Protein AF-A0A3D1ZW07-F1 (afdb_monomer)

Foldseek 3Di:
DDDPDDDDADADVHGDDQFFQDQDPPGAGATQLFDSPDDPPQQGQQLQAAQVSHHPDDPRGHDPWDKDQQEWDDDVQKIKTKIATQPQLVVLCVVCVVVVHHSVVVLVVVCVVVVPPDDHDPPAARIFMKMARNRHNYIGTLGGQATVVNPHPWRFRIFNYWDDDPQWIWTFTPTPPKIFIKIARPVVSDIDTPGIPDPDD

Nearest PDB structures (foldseek):
  4a0p-assembly1_A  TM=6.382E-01  e=4.029E-02  Homo sapiens
  6byx-assembly1_A  TM=5.053E-01  e=3.805E-02  Alteromonas sp. LOR
  8dvn-assembly1_A  TM=5.743E-01  e=1.195E-01  Homo sapiens
  8dvl-assembly1_A  TM=5.706E-01  e=1.591E-01  Homo sapiens
  3s8z-assembly1_A  TM=2.563E-01  e=1.591E-01  Homo sapiens

Secondary structure (DSSP, 8-state):
--PPP--PPP-SSSS--SS-EEEETTTEEEEP-S-TTSPTTS---TT-B-TTS-B---TT------EEEEEEEEETTEEEEEEEE-HHHHHHHHHHHHTT--HHHHHHHHHHHTTT-S----SS----EEEEETTT--EEEEE----GGGT-S--EEEEEEEEEETTEEEEEEEESSS-EEEEE-TTT--EEEEEE-----

Structure (mmCIF, N/CA/C/O backbone):
data_AF-A0A3D1ZW07-F1
#
_entry.id   AF-A0A3D1ZW07-F1
#
loop_
_atom_site.group_PDB
_atom_site.id
_atom_site.type_symbol
_atom_site.label_atom_id
_atom_site.label_alt_id
_atom_site.label_comp_id
_atom_site.label_asym_id
_atom_site.label_entity_id
_atom_site.label_seq_id
_atom_site.pdbx_PDB_ins_code
_atom_site.Cartn_x
_atom_site.Cartn_y
_atom_site.Cartn_z
_atom_site.occupancy
_atom_site.B_iso_or_equiv
_atom_site.auth_seq_id
_atom_site.auth_comp_id
_atom_site.auth_asym_id
_atom_site.auth_atom_id
_atom_site.pdbx_PDB_model_num
ATOM 1 N N . MET A 1 1 ? -34.936 14.157 34.964 1.00 41.12 1 MET A N 1
ATOM 2 C CA . MET A 1 1 ? -33.874 15.169 35.132 1.00 41.12 1 MET A CA 1
ATOM 3 C C . MET A 1 1 ? -32.546 14.439 35.242 1.00 41.12 1 MET A C 1
ATOM 5 O O . MET A 1 1 ? -32.296 13.835 36.269 1.00 41.12 1 MET A O 1
ATOM 9 N N . LEU A 1 2 ? -31.757 14.432 34.169 1.00 28.83 2 LEU A N 1
ATOM 10 C CA . LEU A 1 2 ? -30.318 14.156 34.174 1.00 28.83 2 LEU A CA 1
ATOM 11 C C . LEU A 1 2 ? -29.767 14.867 32.933 1.00 28.83 2 LEU A C 1
ATOM 13 O O . LEU A 1 2 ? -30.105 14.515 31.807 1.00 28.83 2 LEU A O 1
ATOM 17 N N . VAL A 1 3 ? -29.034 15.950 33.161 1.00 33.78 3 VAL A N 1
ATOM 18 C CA . VAL A 1 3 ? -28.355 16.736 32.126 1.00 33.78 3 VAL A CA 1
ATOM 19 C C . VAL A 1 3 ? -26.983 16.091 31.918 1.00 33.78 3 VAL A C 1
ATOM 21 O O . VAL A 1 3 ? -26.302 15.875 32.923 1.00 33.78 3 VAL A O 1
ATOM 24 N N . PRO A 1 4 ? -26.531 15.774 30.692 1.00 34.78 4 PRO A N 1
ATOM 25 C CA . PRO A 1 4 ? -25.145 15.379 30.499 1.00 34.78 4 PRO A CA 1
ATOM 26 C C . PRO A 1 4 ? -24.252 16.611 30.650 1.00 34.78 4 PRO A C 1
ATOM 28 O O . PRO A 1 4 ? -24.460 17.634 29.998 1.00 34.78 4 PRO A O 1
ATOM 31 N N . ALA A 1 5 ? -23.282 16.497 31.552 1.00 32.78 5 ALA A N 1
ATOM 32 C CA . ALA A 1 5 ? -22.270 17.501 31.820 1.00 32.78 5 ALA A CA 1
ATOM 33 C C . ALA A 1 5 ? -21.454 17.809 30.555 1.00 32.78 5 ALA A C 1
ATOM 35 O O . ALA A 1 5 ? -20.918 16.911 29.908 1.00 32.78 5 ALA A O 1
ATOM 36 N N . SER A 1 6 ? -21.337 19.093 30.225 1.00 34.69 6 SER A N 1
ATOM 37 C CA . SER A 1 6 ? -20.392 19.588 29.231 1.00 34.69 6 SER A CA 1
ATOM 38 C C . SER A 1 6 ? -18.964 19.408 29.752 1.00 34.69 6 SER A C 1
ATOM 40 O O . SER A 1 6 ? -18.570 20.069 30.714 1.00 34.69 6 SER A O 1
ATOM 42 N N . VAL A 1 7 ? -18.182 18.542 29.113 1.00 31.55 7 VAL A N 1
ATOM 43 C CA . VAL A 1 7 ? -16.720 18.516 29.253 1.00 31.55 7 VAL A CA 1
ATOM 44 C C . VAL A 1 7 ? -16.123 19.431 28.189 1.00 31.55 7 VAL A C 1
ATOM 46 O O . VAL A 1 7 ? -16.297 19.208 26.994 1.00 31.55 7 VAL A O 1
ATOM 49 N N . ALA A 1 8 ? -15.468 20.504 28.632 1.00 31.33 8 ALA A N 1
ATOM 50 C CA . ALA A 1 8 ? -14.771 21.442 27.760 1.00 31.33 8 ALA A CA 1
ATOM 51 C C . ALA A 1 8 ? -13.534 20.775 27.126 1.00 31.33 8 ALA A C 1
ATOM 53 O O . ALA A 1 8 ? -12.761 20.114 27.820 1.00 31.33 8 ALA A O 1
ATOM 54 N N . SER A 1 9 ? -13.344 20.953 25.815 1.00 38.38 9 SER A N 1
ATOM 55 C CA . SER A 1 9 ? -12.181 20.455 25.071 1.00 38.38 9 SER A CA 1
ATOM 56 C C . SER A 1 9 ? -10.929 21.280 25.381 1.00 38.38 9 SER A C 1
ATOM 58 O O . SER A 1 9 ? -10.959 22.505 25.251 1.00 38.38 9 SER A O 1
ATOM 60 N N . ALA A 1 10 ? -9.822 20.621 25.740 1.00 31.73 10 ALA A N 1
ATOM 61 C CA .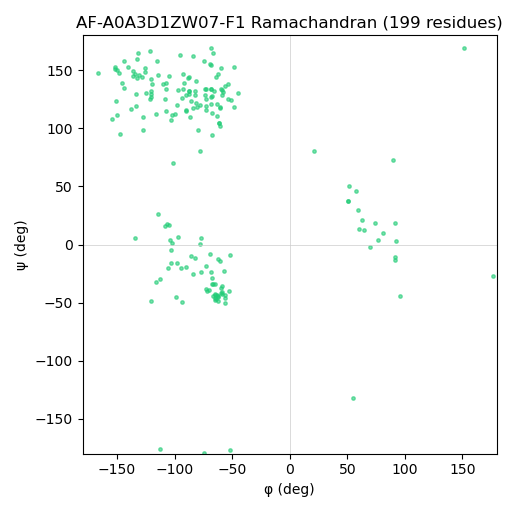 ALA A 1 10 ? -8.519 21.269 25.849 1.00 31.73 10 ALA A CA 1
ATOM 62 C C . ALA A 1 10 ? -7.862 21.382 24.474 1.00 31.73 10 ALA A C 1
ATOM 64 O O . ALA A 1 10 ? -7.798 20.429 23.694 1.00 31.73 10 ALA A O 1
ATOM 65 N N . ALA A 1 11 ? -7.381 22.584 24.227 1.00 34.97 11 ALA A N 1
ATOM 66 C CA . ALA A 1 11 ? -6.975 23.086 22.948 1.00 34.97 11 ALA A CA 1
ATOM 67 C C . ALA A 1 11 ? -5.442 23.255 22.853 1.00 34.97 11 ALA A C 1
ATOM 69 O O . ALA A 1 11 ? -4.857 23.731 23.819 1.00 34.97 11 ALA A O 1
ATOM 70 N N . ASP A 1 12 ? -4.770 22.897 21.737 1.00 38.09 12 ASP A N 1
ATOM 71 C CA . ASP A 1 12 ? -3.459 23.451 21.323 1.00 38.09 12 ASP A CA 1
ATOM 72 C C . ASP A 1 12 ? -3.527 24.979 21.321 1.00 38.09 12 ASP A C 1
ATOM 74 O O . ASP A 1 12 ? -4.542 25.580 21.663 1.00 38.09 12 ASP A O 1
ATOM 78 N N . SER A 1 13 ? -2.448 25.642 20.915 1.00 38.62 13 SER A N 1
ATOM 79 C CA . SER A 1 13 ? -2.388 27.100 20.850 1.00 38.62 13 SER A CA 1
ATOM 80 C C . SER A 1 13 ? -3.551 27.757 20.072 1.00 38.62 13 SER A C 1
ATOM 82 O O . SER A 1 13 ? -3.680 28.973 20.168 1.00 38.62 13 SER A O 1
ATOM 84 N N . ASN A 1 14 ? -4.406 26.979 19.376 1.00 45.81 14 ASN A N 1
ATOM 85 C CA . ASN A 1 14 ? -5.788 27.315 19.003 1.00 45.81 14 ASN A CA 1
ATOM 86 C C . ASN A 1 14 ? -6.905 26.431 19.605 1.00 45.81 14 ASN A C 1
ATOM 88 O O . ASN A 1 14 ? -8.048 26.876 19.675 1.00 45.81 14 ASN A O 1
ATOM 92 N N . GLY A 1 15 ? -6.689 25.141 19.853 1.00 37.16 15 GLY A N 1
ATOM 93 C CA . GLY A 1 15 ? -7.823 24.217 19.779 1.00 37.16 15 GLY A CA 1
ATOM 94 C C . GLY A 1 15 ? -7.606 22.723 19.977 1.00 37.16 15 GLY A C 1
ATOM 95 O O . GLY A 1 15 ? -8.550 22.053 20.387 1.00 37.16 15 GLY A O 1
ATOM 96 N N . LYS A 1 16 ? -6.428 22.154 19.697 1.00 36.91 16 LYS A N 1
ATOM 97 C CA . LYS A 1 16 ? -6.247 20.686 19.593 1.00 36.91 16 LYS A CA 1
ATOM 98 C C . LYS A 1 16 ? -5.241 19.976 20.526 1.00 36.91 16 LYS A C 1
ATOM 100 O O . LYS A 1 16 ? -4.081 20.330 20.614 1.00 36.91 16 LYS A O 1
ATOM 105 N N . ALA A 1 17 ? -5.650 18.877 21.156 1.00 33.78 17 ALA A N 1
ATOM 106 C CA . ALA A 1 17 ? -4.727 17.904 21.753 1.00 33.78 17 ALA A CA 1
ATOM 107 C C . ALA A 1 17 ? -3.918 17.138 20.670 1.00 33.78 17 ALA A C 1
ATOM 109 O O . ALA A 1 17 ? -4.397 17.000 19.540 1.00 33.78 17 ALA A O 1
ATOM 110 N N . PRO A 1 18 ? -2.713 16.615 20.987 1.00 35.91 18 PRO A N 1
ATOM 111 C CA . PRO A 1 18 ? -1.932 15.798 20.061 1.00 35.91 18 PRO A CA 1
ATOM 112 C C . PRO A 1 18 ? -2.623 14.449 19.828 1.00 35.91 18 PRO A C 1
ATOM 114 O O . PRO A 1 18 ? -3.051 13.793 20.774 1.00 35.91 18 PRO A O 1
ATOM 117 N N . GLY A 1 19 ? -2.717 14.038 18.563 1.00 43.06 19 GLY A N 1
ATOM 118 C CA . GLY A 1 19 ? -3.534 12.895 18.153 1.00 43.06 19 GLY A CA 1
ATOM 119 C C . GLY A 1 19 ? -4.943 13.359 17.805 1.00 43.06 19 GLY A C 1
ATOM 120 O O . GLY A 1 19 ? -5.886 13.158 18.566 1.00 43.06 19 GLY A O 1
ATOM 121 N N . ILE A 1 20 ? -5.079 14.036 16.660 1.00 47.00 20 ILE A N 1
ATOM 122 C CA . ILE A 1 20 ? -6.366 14.554 16.197 1.00 47.00 20 ILE A CA 1
ATOM 123 C C . ILE A 1 20 ? -7.304 13.368 15.988 1.00 47.00 20 ILE A C 1
ATOM 125 O O . ILE A 1 20 ? -7.179 12.643 15.009 1.00 47.00 20 ILE A O 1
ATOM 129 N N . THR A 1 21 ? -8.233 13.213 16.924 1.00 44.09 21 THR A N 1
ATOM 130 C CA . THR A 1 21 ? -9.585 12.732 16.683 1.00 44.09 21 THR A CA 1
ATOM 131 C C . THR A 1 21 ? -10.250 13.718 15.721 1.00 44.09 21 THR A C 1
ATOM 133 O O . THR A 1 21 ? -10.628 14.823 16.115 1.00 44.09 21 THR A O 1
ATOM 136 N N . VAL A 1 22 ? -10.349 13.371 14.439 1.00 47.75 22 VAL A N 1
ATOM 137 C CA . VAL A 1 22 ? -11.137 14.156 13.478 1.00 47.75 22 VAL A CA 1
ATOM 138 C C . VAL A 1 22 ? -12.592 13.758 13.671 1.00 47.75 22 VAL A C 1
ATOM 140 O O . VAL A 1 22 ? -12.924 12.590 13.475 1.00 47.75 22 VAL A O 1
ATOM 143 N N . GLN A 1 23 ? -13.444 14.713 14.050 1.00 49.75 23 GLN A N 1
ATOM 144 C CA . GLN A 1 23 ? -14.892 14.515 14.070 1.00 49.75 23 GLN A CA 1
ATOM 145 C C . GLN A 1 23 ? -15.383 14.364 12.628 1.00 49.75 23 GLN A C 1
ATOM 147 O O . GLN A 1 23 ? -15.613 15.347 11.922 1.00 49.75 23 GLN A O 1
ATOM 152 N N . GLN A 1 24 ? -15.493 13.123 12.174 1.00 49.81 24 GLN A N 1
ATOM 153 C CA . GLN A 1 24 ? -16.238 12.782 10.973 1.00 49.81 24 GLN A CA 1
ATOM 154 C C . GLN A 1 24 ? -17.721 12.939 11.357 1.00 49.81 24 GLN A C 1
ATOM 156 O O . GLN A 1 24 ? -18.126 12.548 12.455 1.00 49.81 24 GLN A O 1
ATOM 161 N N . GLY A 1 25 ? -18.533 13.588 10.516 1.00 49.28 25 GLY A N 1
ATOM 162 C CA . GLY A 1 25 ? -19.949 13.838 10.825 1.00 49.28 25 GLY A CA 1
ATOM 163 C C . GLY A 1 25 ? -20.680 12.580 11.328 1.00 49.28 25 GLY A C 1
ATOM 164 O O . GLY A 1 25 ? -20.298 11.469 10.981 1.00 49.28 25 GLY A O 1
ATOM 165 N N . ALA A 1 26 ? -21.727 12.757 12.143 1.00 55.50 26 ALA A N 1
ATOM 166 C CA . ALA A 1 26 ? -22.438 11.689 12.871 1.00 55.50 26 ALA A CA 1
ATOM 167 C C . ALA A 1 26 ? -21.705 11.073 14.091 1.00 55.50 26 ALA A C 1
ATOM 169 O O . ALA A 1 26 ? -22.126 10.034 14.588 1.00 55.50 26 ALA A O 1
ATOM 170 N N . GLY A 1 27 ? -20.692 11.756 14.644 1.00 56.97 27 GLY A N 1
ATOM 171 C CA . GLY A 1 27 ? -20.110 11.431 15.959 1.00 56.97 27 GLY A CA 1
ATOM 172 C C . GLY A 1 27 ? -18.924 10.462 15.929 1.00 56.97 27 GLY A C 1
ATOM 173 O O . GLY A 1 27 ? -18.596 9.873 16.956 1.00 56.97 27 GLY A O 1
ATOM 174 N N . TYR A 1 28 ? -18.288 10.295 14.770 1.00 48.84 28 TYR A N 1
ATOM 175 C CA . TYR A 1 28 ? -17.138 9.412 14.580 1.00 48.84 28 TYR A CA 1
ATOM 176 C C . TYR A 1 28 ? -15.814 10.159 14.773 1.00 48.84 28 TYR A C 1
ATOM 178 O O . TYR A 1 28 ? -15.688 11.324 14.403 1.00 48.84 28 TYR A O 1
ATOM 186 N N . THR A 1 29 ? -14.795 9.476 15.297 1.00 52.59 29 THR A N 1
ATOM 187 C CA . THR A 1 29 ? -13.519 10.079 15.709 1.00 52.59 29 THR A CA 1
ATOM 188 C C . THR A 1 29 ? -12.319 9.369 15.082 1.00 52.59 29 THR A C 1
ATOM 190 O O . THR A 1 29 ? -11.882 8.355 15.596 1.00 52.59 29 THR A O 1
ATOM 193 N N . ALA A 1 30 ? -11.730 9.867 13.994 1.00 54.06 30 ALA A N 1
ATOM 194 C CA . ALA A 1 30 ? -10.568 9.187 13.397 1.00 54.06 30 ALA A CA 1
ATOM 195 C C . ALA A 1 30 ? -9.247 9.639 14.030 1.00 54.06 30 ALA A C 1
ATOM 197 O O . ALA A 1 30 ? -9.029 10.844 14.106 1.00 54.06 30 ALA A O 1
ATOM 198 N N . THR A 1 31 ? -8.361 8.714 14.420 1.00 56.84 31 THR A N 1
ATOM 199 C CA . THR A 1 31 ? -7.004 9.057 14.891 1.00 56.84 31 THR A CA 1
ATOM 200 C C . THR A 1 31 ? -6.058 9.185 13.711 1.00 56.84 31 THR A C 1
ATOM 202 O O . THR A 1 31 ? -5.870 8.253 12.928 1.00 56.84 31 THR A O 1
ATOM 205 N N . LYS A 1 32 ? -5.419 10.345 13.609 1.00 61.84 32 LYS A N 1
ATOM 206 C CA . LYS A 1 32 ? -4.391 10.594 12.607 1.00 61.84 32 LYS A CA 1
ATOM 207 C C . LYS A 1 32 ? -3.125 9.763 12.884 1.00 61.84 32 LYS A C 1
ATOM 209 O O . LYS A 1 32 ? -2.531 9.914 13.948 1.00 61.84 32 LYS A O 1
ATOM 214 N N . ILE A 1 33 ? -2.711 8.908 11.940 1.00 63.53 33 ILE A N 1
ATOM 215 C CA . ILE A 1 33 ? -1.478 8.095 12.066 1.00 63.53 33 ILE A CA 1
ATOM 216 C C . ILE A 1 33 ? -0.224 8.952 11.926 1.00 63.53 33 ILE A C 1
ATOM 218 O O . ILE A 1 33 ? 0.761 8.735 12.625 1.00 63.53 33 ILE A O 1
ATOM 222 N N . SER A 1 34 ? -0.242 9.905 11.003 1.00 61.91 34 SER A N 1
ATOM 223 C CA . SER A 1 34 ? 0.937 10.662 10.605 1.00 61.91 34 SER A CA 1
ATOM 224 C C . SER A 1 34 ? 0.810 12.137 10.967 1.00 61.91 34 SER A C 1
ATOM 226 O O . SER A 1 34 ? -0.291 12.623 11.225 1.00 61.91 34 SER A O 1
ATOM 228 N N . HIS A 1 35 ? 1.959 12.814 11.080 1.00 63.06 35 HIS A N 1
ATOM 229 C CA . HIS A 1 35 ? 2.131 14.208 11.512 1.00 63.06 35 HIS A CA 1
ATOM 230 C C . HIS A 1 35 ? 0.953 14.759 12.326 1.00 63.06 35 HIS A C 1
ATOM 232 O O . HIS A 1 35 ? 0.109 15.482 11.782 1.00 63.06 35 HIS A O 1
ATOM 238 N N . PRO A 1 36 ? 0.867 14.449 13.631 1.00 56.28 36 PRO A N 1
ATOM 239 C CA . PRO A 1 36 ? -0.309 14.756 14.447 1.00 56.28 36 PRO A CA 1
ATOM 240 C C . PRO A 1 36 ? -0.629 16.256 14.531 1.00 56.28 36 PRO A C 1
ATOM 242 O O . PRO A 1 36 ? -1.725 16.616 14.951 1.00 56.28 36 PRO A O 1
ATOM 245 N N . LYS A 1 37 ? 0.316 17.115 14.130 1.00 62.41 37 LYS A N 1
ATOM 246 C CA . LYS A 1 37 ? 0.189 18.573 14.081 1.00 62.41 37 LYS A CA 1
ATOM 247 C C . LYS A 1 37 ? -0.159 19.131 12.698 1.00 62.41 37 LYS A C 1
ATOM 249 O O . LYS A 1 37 ? -0.547 20.289 12.609 1.00 62.41 37 LYS A O 1
ATOM 254 N N . ASN A 1 38 ? -0.006 18.352 11.624 1.00 64.94 38 ASN A N 1
ATOM 255 C CA . ASN A 1 38 ? -0.335 18.831 10.281 1.00 64.94 38 ASN A CA 1
ATOM 256 C C . ASN A 1 38 ? -1.859 18.893 10.131 1.00 64.94 38 ASN A C 1
ATOM 258 O O . ASN A 1 38 ? -2.564 17.940 10.477 1.00 64.94 38 ASN A O 1
ATOM 262 N N . ASP A 1 39 ? -2.365 19.992 9.582 1.00 60.91 39 ASP A N 1
ATOM 263 C CA . ASP A 1 39 ? -3.794 20.153 9.330 1.00 60.91 39 ASP A CA 1
ATOM 264 C C . ASP A 1 39 ? -4.315 19.186 8.256 1.00 60.91 39 ASP A C 1
ATOM 266 O O . ASP A 1 39 ? -3.571 18.587 7.475 1.00 60.91 39 ASP A O 1
ATOM 270 N N . THR A 1 40 ? -5.639 19.043 8.199 1.00 56.38 40 THR A N 1
ATOM 271 C CA . THR A 1 40 ? -6.316 18.372 7.084 1.00 56.38 40 THR A CA 1
ATOM 272 C C . THR A 1 40 ? -5.893 19.005 5.756 1.00 56.38 40 THR A C 1
ATOM 274 O O . THR A 1 40 ? -5.819 20.229 5.666 1.00 56.38 40 THR A O 1
ATOM 277 N N . TYR A 1 41 ? -5.651 18.186 4.728 1.00 55.94 41 TYR A N 1
ATOM 278 C CA . TYR A 1 41 ? -5.168 18.595 3.394 1.00 55.94 41 TYR A CA 1
ATOM 279 C C . TYR A 1 41 ? -3.714 19.095 3.320 1.00 55.94 41 TYR A C 1
ATOM 281 O O . TYR A 1 41 ? -3.228 19.371 2.219 1.00 55.94 41 TYR A O 1
ATOM 289 N N . ALA A 1 42 ? -2.996 19.173 4.443 1.00 65.06 42 ALA A N 1
ATOM 290 C CA . ALA A 1 42 ? -1.548 19.337 4.425 1.00 65.06 42 ALA A CA 1
ATOM 291 C C . ALA A 1 42 ? -0.871 18.016 4.039 1.00 65.06 42 ALA A C 1
ATOM 293 O O . ALA A 1 42 ? -1.449 16.936 4.186 1.00 65.06 42 ALA A O 1
ATOM 294 N N . THR A 1 43 ? 0.364 18.096 3.540 1.00 65.50 43 THR A N 1
ATOM 295 C CA . THR A 1 43 ? 1.139 16.887 3.272 1.00 65.50 43 THR A CA 1
ATOM 296 C C . THR A 1 43 ? 1.324 16.124 4.578 1.00 65.50 43 THR A C 1
ATOM 298 O O . THR A 1 43 ? 1.887 16.649 5.535 1.00 65.50 43 THR A O 1
ATOM 301 N N . ASP A 1 44 ? 0.780 14.915 4.635 1.00 67.00 44 ASP A N 1
ATOM 302 C CA . ASP A 1 44 ? 0.617 14.202 5.895 1.00 67.00 44 ASP A CA 1
ATOM 303 C C . ASP A 1 44 ? 1.656 13.099 6.093 1.00 67.00 44 ASP A C 1
ATOM 305 O O . ASP A 1 44 ? 1.849 12.638 7.202 1.00 67.00 44 ASP A O 1
ATOM 309 N N . GLY A 1 45 ? 2.366 12.668 5.052 1.00 73.81 45 GLY A N 1
ATOM 310 C CA . GLY A 1 45 ? 3.488 11.733 5.201 1.00 73.81 45 GLY A CA 1
ATOM 311 C C . GLY A 1 45 ? 3.106 10.404 5.845 1.00 73.81 45 GLY A C 1
ATOM 312 O O . GLY A 1 45 ? 3.923 9.766 6.496 1.00 73.81 45 GLY A O 1
ATOM 313 N N . ILE A 1 46 ? 1.859 9.961 5.655 1.00 75.56 46 ILE A N 1
ATOM 314 C CA . ILE A 1 46 ? 1.406 8.624 6.067 1.00 75.56 46 ILE A CA 1
ATOM 315 C C . ILE A 1 46 ? 2.256 7.512 5.437 1.00 75.56 46 ILE A C 1
ATOM 317 O O . ILE A 1 46 ? 2.342 6.407 5.958 1.00 75.56 46 ILE A O 1
ATOM 321 N N . THR A 1 47 ? 2.904 7.822 4.319 1.00 75.50 47 THR A N 1
ATOM 322 C CA . THR A 1 47 ? 3.832 6.971 3.576 1.00 75.50 47 THR A CA 1
ATOM 323 C C . THR A 1 47 ? 5.269 7.024 4.083 1.00 75.50 47 THR A C 1
ATOM 325 O O . THR A 1 47 ? 6.099 6.235 3.639 1.00 75.50 47 THR A O 1
ATOM 328 N N . ASP A 1 48 ? 5.583 7.950 4.981 1.00 77.88 48 ASP A N 1
ATOM 329 C CA . ASP A 1 48 ? 6.931 8.204 5.473 1.00 77.88 48 ASP A CA 1
ATOM 330 C C . ASP A 1 48 ? 7.115 7.566 6.834 1.00 77.88 48 ASP A C 1
ATOM 332 O O . ASP A 1 48 ? 7.182 8.233 7.868 1.00 77.88 48 ASP A O 1
ATOM 336 N N . VAL A 1 49 ? 7.148 6.241 6.813 1.00 75.69 49 VAL A N 1
ATOM 337 C CA . VAL A 1 49 ? 7.349 5.433 8.004 1.00 75.69 49 VAL A CA 1
ATOM 338 C C . VAL A 1 49 ? 8.516 4.474 7.815 1.00 75.69 49 VAL A C 1
ATOM 340 O O . VAL A 1 49 ? 8.794 4.027 6.700 1.00 75.69 49 VAL A O 1
ATOM 343 N N . ASP A 1 50 ? 9.208 4.166 8.908 1.00 74.19 50 ASP A N 1
ATOM 344 C CA . ASP A 1 50 ? 10.289 3.188 8.923 1.00 74.19 50 ASP A CA 1
ATOM 345 C C . ASP A 1 50 ? 9.736 1.752 8.840 1.00 74.19 50 ASP A C 1
ATOM 347 O O . ASP A 1 50 ? 8.526 1.509 8.790 1.00 74.19 50 ASP A O 1
ATOM 351 N N . ALA A 1 51 ? 10.634 0.766 8.857 1.00 66.56 51 ALA A N 1
ATOM 352 C CA . ALA A 1 51 ? 10.262 -0.649 8.851 1.00 66.56 51 ALA A CA 1
ATOM 353 C C . ALA A 1 51 ? 9.440 -1.087 10.084 1.00 66.56 51 ALA A C 1
ATOM 355 O O . ALA A 1 51 ? 8.874 -2.177 10.075 1.00 66.56 51 ALA A O 1
ATOM 356 N N . ASN A 1 52 ? 9.364 -0.256 11.126 1.00 70.31 52 ASN A N 1
ATOM 357 C CA . ASN A 1 52 ? 8.566 -0.483 12.329 1.00 70.31 52 ASN A CA 1
ATOM 358 C C . ASN A 1 52 ? 7.259 0.333 12.324 1.00 70.31 52 ASN A C 1
ATOM 360 O O . ASN A 1 52 ? 6.497 0.264 13.286 1.00 70.31 52 ASN A O 1
ATOM 364 N N . GLY A 1 53 ? 6.987 1.106 11.265 1.00 67.50 53 GLY A N 1
ATOM 365 C CA . GLY A 1 53 ? 5.803 1.956 11.158 1.00 67.50 53 GLY A CA 1
ATOM 366 C C . GLY A 1 53 ? 5.911 3.305 11.880 1.00 67.50 53 GLY A C 1
ATOM 367 O O . GLY A 1 53 ? 4.904 4.003 11.986 1.00 67.50 53 GLY A O 1
ATOM 368 N N . ASN A 1 54 ? 7.094 3.703 12.361 1.00 73.12 54 ASN A N 1
ATOM 369 C CA . ASN A 1 54 ? 7.299 5.013 12.986 1.00 73.12 54 ASN A CA 1
ATOM 370 C C . ASN A 1 54 ? 7.502 6.093 11.926 1.00 73.12 54 ASN A C 1
ATOM 372 O O . ASN A 1 54 ? 8.234 5.867 10.968 1.00 73.12 54 ASN A O 1
ATOM 376 N N . ALA A 1 55 ? 6.941 7.286 12.128 1.00 74.19 55 ALA A N 1
ATOM 377 C CA . ALA A 1 55 ? 7.143 8.416 11.221 1.00 74.19 55 ALA A CA 1
ATOM 378 C C . ALA A 1 55 ? 8.639 8.777 11.066 1.00 74.19 55 ALA A C 1
ATOM 380 O O . ALA A 1 55 ? 9.345 8.950 12.058 1.00 74.19 55 ALA A O 1
ATOM 381 N N . THR A 1 56 ? 9.114 8.929 9.826 1.00 74.06 56 THR A N 1
ATOM 382 C CA . THR A 1 56 ? 10.523 9.240 9.488 1.00 74.06 56 THR A CA 1
ATOM 383 C C . THR A 1 56 ? 10.759 10.693 9.082 1.00 74.06 56 THR A C 1
ATOM 385 O O . THR A 1 56 ? 11.853 11.055 8.659 1.00 74.06 56 THR A O 1
ATOM 388 N N . VAL A 1 57 ? 9.728 11.522 9.149 1.00 69.44 57 VAL A N 1
ATOM 389 C CA . VAL A 1 57 ? 9.679 12.871 8.573 1.00 69.44 57 VAL A CA 1
ATOM 390 C C . VAL A 1 57 ? 9.420 13.901 9.662 1.00 69.44 57 VAL A C 1
ATOM 392 O O . VAL A 1 57 ? 8.694 13.644 10.623 1.00 69.44 57 VAL A O 1
ATOM 395 N N . GLY A 1 58 ? 10.067 15.059 9.526 1.00 64.31 58 GLY A N 1
ATOM 396 C CA . GLY A 1 58 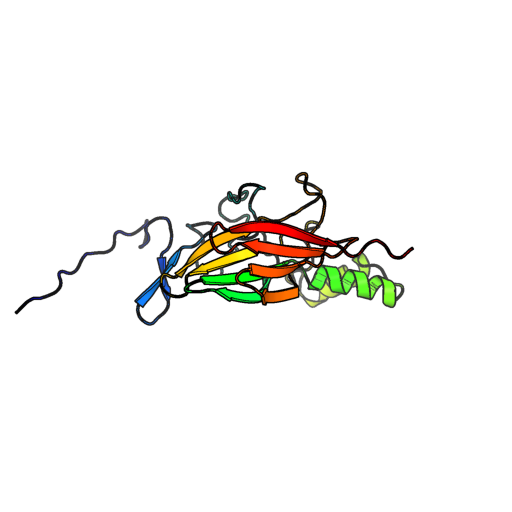? 9.850 16.215 10.392 1.00 64.31 58 GLY A CA 1
ATOM 397 C C . GLY A 1 58 ? 8.650 17.054 9.946 1.00 64.31 58 GLY A C 1
ATOM 398 O O . GLY A 1 58 ? 8.207 16.961 8.801 1.00 64.31 58 GLY A O 1
ATOM 399 N N . ASP A 1 59 ? 8.148 17.901 10.851 1.00 61.16 59 ASP A N 1
ATOM 400 C CA . ASP A 1 59 ? 7.022 18.813 10.601 1.00 61.16 59 ASP A CA 1
ATOM 401 C C . ASP A 1 59 ? 7.231 19.599 9.278 1.00 61.16 59 ASP A C 1
ATOM 403 O O . ASP A 1 59 ? 8.194 20.349 9.140 1.00 61.16 59 ASP A O 1
ATOM 407 N N . GLY A 1 60 ? 6.326 19.424 8.302 1.00 57.72 60 GLY A N 1
ATOM 408 C CA . GLY A 1 60 ? 6.321 20.157 7.021 1.00 57.72 60 GLY A CA 1
ATOM 409 C C . GLY A 1 60 ? 7.076 19.519 5.841 1.00 57.72 60 GLY A C 1
ATOM 410 O O .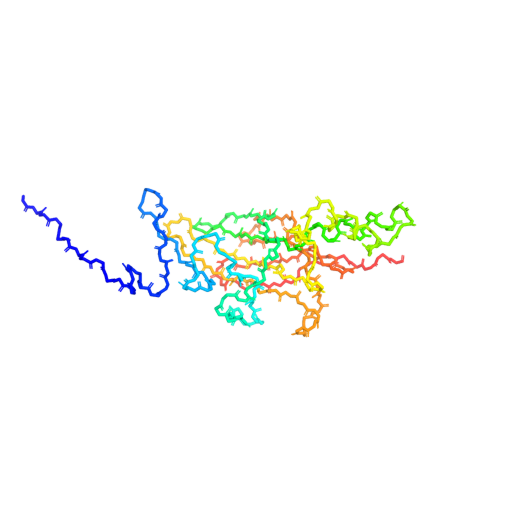 GLY A 1 60 ? 6.861 19.948 4.710 1.00 57.72 60 GLY A O 1
ATOM 411 N N . GLU A 1 61 ? 7.866 18.464 6.063 1.00 65.56 61 GLU A N 1
ATOM 412 C CA . GLU A 1 61 ? 8.742 17.836 5.045 1.00 65.56 61 GLU A CA 1
ATOM 413 C C . GLU A 1 61 ? 8.222 16.480 4.535 1.00 65.56 61 GLU A C 1
ATOM 415 O O . GLU A 1 61 ? 8.946 15.663 3.970 1.00 65.56 61 GLU A O 1
ATOM 420 N N . ALA A 1 62 ? 6.940 16.228 4.764 1.00 70.81 62 ALA A N 1
ATOM 421 C CA . ALA A 1 62 ? 6.263 15.008 4.371 1.00 70.81 62 ALA A CA 1
ATOM 422 C C . ALA A 1 62 ? 6.242 14.806 2.844 1.00 70.81 62 ALA A C 1
ATOM 424 O O . ALA A 1 62 ? 6.091 15.760 2.072 1.00 70.81 62 ALA A O 1
ATOM 425 N N . ASP A 1 63 ? 6.302 13.554 2.399 1.00 71.00 63 ASP A N 1
ATOM 426 C CA . ASP A 1 63 ? 6.199 13.176 0.996 1.00 71.00 63 ASP A CA 1
ATOM 427 C C . ASP A 1 63 ? 4.767 13.435 0.486 1.00 71.00 63 ASP A C 1
ATOM 429 O O . ASP A 1 63 ? 3.765 13.002 1.062 1.00 71.00 63 ASP A O 1
ATOM 433 N N . ARG A 1 64 ? 4.660 14.185 -0.620 1.00 63.00 64 ARG A N 1
ATOM 434 C CA . ARG A 1 64 ? 3.386 14.503 -1.304 1.00 63.00 64 ARG A CA 1
ATOM 435 C C . ARG A 1 64 ? 2.846 13.352 -2.139 1.00 63.00 64 ARG A C 1
ATOM 437 O O . ARG A 1 64 ? 1.914 13.549 -2.926 1.00 63.00 64 ARG A O 1
ATOM 444 N N . GLY A 1 65 ? 3.496 12.205 -2.067 1.00 67.38 65 GLY A N 1
ATOM 445 C CA . GLY A 1 65 ? 3.341 11.152 -3.026 1.00 67.38 65 GLY A CA 1
ATOM 446 C C . GLY A 1 65 ? 1.907 10.707 -3.097 1.00 67.38 65 GLY A C 1
ATOM 447 O O . GLY A 1 65 ? 1.215 10.540 -2.094 1.00 67.38 65 GLY A O 1
ATOM 448 N N . GLN A 1 66 ? 1.448 10.586 -4.337 1.00 61.22 66 GLN A N 1
ATOM 449 C CA . GLN A 1 66 ? 0.094 10.162 -4.613 1.00 61.22 66 GLN A CA 1
ATOM 450 C C . GLN A 1 66 ? -0.075 8.760 -4.052 1.00 61.22 66 GLN A C 1
ATOM 452 O O . GLN A 1 66 ? 0.446 7.808 -4.637 1.00 61.22 66 GLN A O 1
ATOM 457 N N . ASN A 1 67 ? -0.774 8.655 -2.926 1.00 67.50 67 ASN A N 1
ATOM 458 C CA . ASN A 1 67 ? -1.161 7.382 -2.369 1.00 67.50 67 ASN A CA 1
ATOM 459 C C . ASN A 1 67 ? -2.682 7.281 -2.381 1.00 67.50 67 ASN A C 1
ATOM 461 O O . ASN A 1 67 ? -3.374 8.026 -1.689 1.00 67.50 67 ASN A O 1
ATOM 465 N N . TYR A 1 68 ? -3.196 6.382 -3.214 1.00 72.06 68 TYR A N 1
ATOM 466 C CA . TYR A 1 68 ? -4.626 6.119 -3.328 1.00 72.06 68 TYR A CA 1
ATOM 467 C C . TYR A 1 68 ? -4.946 4.794 -2.644 1.00 72.06 68 TYR A C 1
ATOM 469 O O . TYR A 1 68 ? -4.160 3.845 -2.725 1.00 72.06 68 TYR A O 1
ATOM 477 N N . SER A 1 69 ? -6.122 4.699 -2.024 1.00 82.38 69 SER A N 1
ATOM 478 C CA . SER A 1 69 ? -6.714 3.394 -1.732 1.00 82.38 69 SER A CA 1
ATOM 479 C C . SER A 1 69 ? -6.925 2.670 -3.060 1.00 82.38 69 SER A C 1
ATOM 481 O O . SER A 1 69 ? -7.651 3.169 -3.921 1.00 82.38 69 SER A O 1
ATOM 483 N N . TRP A 1 70 ? -6.273 1.528 -3.245 1.00 88.56 70 TRP A N 1
ATOM 484 C CA . TRP A 1 70 ? -6.329 0.787 -4.507 1.00 88.56 70 TRP A CA 1
ATO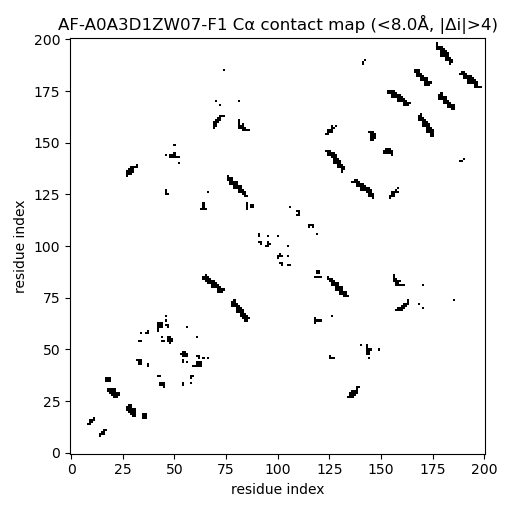M 485 C C . TRP A 1 70 ? -7.051 -0.547 -4.356 1.00 88.56 70 TRP A C 1
ATOM 487 O O . TRP A 1 70 ? -7.693 -1.027 -5.286 1.00 88.56 70 TRP A O 1
ATOM 497 N N . SER A 1 71 ? -6.985 -1.132 -3.167 1.00 94.12 71 SER A N 1
ATOM 498 C CA . SER A 1 71 ? -7.800 -2.277 -2.791 1.00 94.12 71 SER A CA 1
ATOM 499 C C . SER A 1 71 ? -8.268 -2.134 -1.356 1.00 94.12 71 SER A C 1
ATOM 501 O O . SER A 1 71 ? -7.610 -1.493 -0.535 1.00 94.12 71 SER A O 1
ATOM 503 N N . SER A 1 72 ? -9.410 -2.735 -1.050 1.00 95.38 72 SER A N 1
ATOM 504 C CA . SER A 1 72 ? -9.885 -2.828 0.318 1.00 95.38 72 SER A CA 1
ATOM 505 C C . SER A 1 72 ? -10.716 -4.079 0.536 1.00 95.38 72 SER A C 1
ATOM 507 O O . SER A 1 72 ? -11.379 -4.554 -0.385 1.00 95.38 72 SER A O 1
ATOM 509 N N . VAL A 1 73 ? -10.696 -4.593 1.759 1.00 97.38 73 VAL A N 1
ATOM 510 C CA . VAL A 1 73 ? -11.520 -5.725 2.188 1.00 97.38 73 VAL A CA 1
ATOM 511 C C . VAL A 1 73 ? -11.945 -5.516 3.639 1.00 97.38 73 VAL A C 1
ATOM 513 O O . VAL A 1 73 ? -11.144 -5.093 4.476 1.00 97.38 73 VAL A O 1
ATOM 516 N N . GLY A 1 74 ? -13.223 -5.760 3.921 1.00 96.31 74 GLY A N 1
ATOM 517 C CA . GLY A 1 74 ? -13.780 -5.668 5.268 1.00 96.31 74 GLY A CA 1
ATOM 518 C C . GLY A 1 74 ? -13.626 -6.981 6.029 1.00 96.31 74 GLY A C 1
ATOM 519 O O . GLY A 1 74 ? -13.763 -8.053 5.443 1.00 96.31 74 GLY A O 1
ATOM 520 N N . TYR A 1 75 ? -13.373 -6.894 7.332 1.00 96.38 75 TYR A N 1
ATOM 521 C CA . TYR A 1 75 ? -13.372 -8.028 8.250 1.00 96.38 75 TYR A CA 1
ATOM 522 C C . TYR A 1 75 ? -13.788 -7.571 9.653 1.00 96.38 75 TYR A C 1
ATOM 524 O O . TYR A 1 75 ? -13.062 -6.832 10.323 1.00 96.38 75 TYR A O 1
ATOM 532 N N . GLY A 1 76 ? -14.968 -8.007 10.104 1.00 94.25 76 GLY A N 1
ATOM 533 C CA . GLY A 1 76 ? -15.575 -7.502 11.339 1.00 94.25 76 GLY A CA 1
ATOM 534 C C . GLY A 1 76 ? -15.711 -5.977 11.307 1.00 94.25 76 GLY A C 1
ATOM 535 O O . GLY A 1 76 ? -16.136 -5.411 10.303 1.00 94.25 76 GLY A O 1
ATOM 536 N N . ASP A 1 77 ? -15.281 -5.314 12.381 1.00 92.38 77 ASP A N 1
ATOM 537 C CA . ASP A 1 77 ? -15.313 -3.850 12.487 1.00 92.38 77 ASP A CA 1
ATOM 538 C C . ASP A 1 77 ? -14.184 -3.155 11.708 1.00 92.38 77 ASP A C 1
ATOM 540 O O . ASP A 1 77 ? -14.095 -1.929 11.734 1.00 92.38 77 ASP A O 1
ATOM 544 N N . TRP A 1 78 ? -13.304 -3.888 11.020 1.00 94.12 78 TRP A N 1
ATOM 545 C CA . TRP A 1 78 ? -12.132 -3.332 10.343 1.00 94.12 78 TRP A CA 1
ATOM 546 C C . TRP A 1 78 ? -12.277 -3.329 8.821 1.00 94.12 78 TRP A C 1
ATOM 548 O O . TRP A 1 78 ? -12.707 -4.302 8.210 1.00 94.12 78 TRP A O 1
ATOM 558 N N . MET A 1 79 ? -11.836 -2.242 8.194 1.00 95.56 79 MET A N 1
ATOM 559 C CA . MET A 1 79 ? -11.596 -2.134 6.759 1.00 95.56 79 MET A CA 1
ATOM 560 C C . MET A 1 79 ? -10.091 -2.115 6.517 1.00 95.56 79 MET A C 1
ATOM 562 O O . MET A 1 79 ? -9.412 -1.169 6.914 1.00 95.56 79 MET A O 1
ATOM 566 N N . TYR A 1 80 ? -9.562 -3.133 5.851 1.00 95.81 80 TYR A N 1
ATOM 567 C CA . TYR A 1 80 ? -8.163 -3.179 5.442 1.00 95.81 80 TYR A CA 1
ATOM 568 C C . TYR A 1 80 ? -8.024 -2.496 4.086 1.00 95.81 80 TYR A C 1
ATOM 570 O O . TYR A 1 80 ? -8.797 -2.782 3.176 1.00 95.81 80 TYR A O 1
ATOM 578 N N . VAL A 1 81 ? -7.053 -1.596 3.943 1.00 94.00 81 VAL A N 1
ATOM 579 C CA . VAL A 1 81 ? -6.865 -0.750 2.760 1.00 94.00 81 VAL A CA 1
ATOM 580 C C . VAL A 1 81 ? -5.439 -0.881 2.252 1.00 94.00 81 VAL A C 1
ATOM 582 O O . VAL A 1 81 ? -4.476 -0.401 2.857 1.00 94.00 81 VAL A O 1
ATOM 585 N N . GLY A 1 82 ? -5.320 -1.530 1.103 1.00 93.25 82 GLY A N 1
ATOM 586 C CA . GLY A 1 82 ? -4.093 -1.630 0.346 1.00 93.25 82 GLY A CA 1
ATOM 587 C C . GLY A 1 82 ? -3.881 -0.369 -0.482 1.00 93.25 82 GLY A C 1
ATOM 588 O O . GLY A 1 82 ? -4.717 -0.001 -1.315 1.00 93.25 82 GLY A O 1
ATOM 589 N N . THR A 1 83 ? -2.760 0.304 -0.254 1.00 89.12 83 THR A N 1
ATOM 590 C CA . THR A 1 83 ? -2.458 1.568 -0.925 1.00 89.12 83 THR A CA 1
ATOM 591 C C . THR A 1 83 ? -1.595 1.354 -2.175 1.00 89.12 83 THR A C 1
ATOM 593 O O . THR A 1 83 ? -1.032 0.273 -2.379 1.00 89.12 83 THR A O 1
ATOM 596 N N . CYS A 1 84 ? -1.532 2.351 -3.055 1.00 86.50 84 CYS A N 1
ATOM 597 C CA . CYS A 1 84 ? -0.662 2.352 -4.226 1.00 86.50 84 CYS A CA 1
ATOM 598 C C . CYS A 1 84 ? -0.025 3.723 -4.392 1.00 86.50 84 CYS A C 1
ATOM 600 O O . CYS A 1 84 ? -0.701 4.722 -4.651 1.00 86.50 84 CYS A O 1
ATOM 602 N N . TYR A 1 85 ? 1.295 3.723 -4.280 1.00 83.00 85 TYR A N 1
ATOM 603 C CA . TYR A 1 85 ? 2.112 4.913 -4.330 1.00 83.00 85 TYR A CA 1
ATOM 604 C C . TYR A 1 85 ? 2.679 5.128 -5.734 1.00 83.00 85 TYR A C 1
ATOM 606 O O . TYR A 1 85 ? 3.255 4.215 -6.336 1.00 83.00 85 TYR A O 1
ATOM 614 N N . SER A 1 86 ? 2.573 6.362 -6.236 1.00 79.06 86 SER A N 1
ATOM 615 C CA . SER A 1 86 ? 3.212 6.789 -7.491 1.00 79.06 86 SER A CA 1
ATOM 616 C C . SER A 1 86 ? 2.800 5.939 -8.714 1.00 79.06 86 SER A C 1
ATOM 618 O O . SER A 1 86 ? 3.608 5.516 -9.552 1.00 79.06 86 SER A O 1
ATOM 620 N N . ALA A 1 87 ? 1.495 5.678 -8.849 1.00 75.69 87 ALA A N 1
ATOM 621 C CA . ALA A 1 87 ? 0.953 4.939 -9.994 1.00 75.69 87 ALA A CA 1
ATOM 622 C C . ALA A 1 87 ? 1.266 5.626 -11.338 1.00 75.69 87 ALA A C 1
ATOM 624 O O . ALA A 1 87 ? 1.557 4.956 -12.336 1.00 75.69 87 ALA A O 1
ATOM 625 N N . MET A 1 88 ? 1.264 6.965 -11.353 1.00 79.31 88 MET A N 1
ATOM 626 C CA . MET A 1 88 ? 1.586 7.752 -12.542 1.00 79.31 88 MET A CA 1
ATOM 627 C C . MET A 1 88 ? 3.042 7.546 -12.970 1.00 79.31 88 MET A C 1
ATOM 629 O O . MET A 1 88 ? 3.284 7.222 -14.128 1.00 79.31 88 MET A O 1
ATOM 633 N N . GLY A 1 89 ? 4.009 7.616 -12.049 1.00 79.69 89 GLY A N 1
ATOM 634 C CA . GLY A 1 89 ? 5.421 7.368 -12.355 1.00 79.69 89 GLY A CA 1
ATOM 635 C C . GLY A 1 89 ? 5.654 5.995 -12.982 1.00 79.69 89 GLY A C 1
ATOM 636 O O . GLY A 1 89 ? 6.351 5.879 -13.992 1.00 79.69 89 GLY A O 1
ATOM 637 N N . SER A 1 90 ? 5.002 4.957 -12.449 1.00 76.06 90 SER A N 1
ATOM 638 C CA . SER A 1 90 ? 5.046 3.605 -13.029 1.00 76.06 90 SER A CA 1
ATOM 639 C C . SER A 1 90 ? 4.457 3.562 -14.445 1.00 76.06 90 SER A C 1
ATOM 641 O O . SER A 1 90 ? 5.065 3.004 -15.359 1.00 76.06 90 SER A O 1
ATOM 643 N N . THR A 1 91 ? 3.306 4.203 -14.654 1.00 80.06 91 THR A N 1
ATOM 644 C CA . THR A 1 91 ? 2.633 4.272 -15.962 1.00 80.06 91 THR A CA 1
ATOM 645 C C . THR A 1 91 ? 3.490 4.990 -17.001 1.00 80.06 91 THR A C 1
ATOM 647 O O . THR A 1 91 ? 3.659 4.496 -18.113 1.00 80.06 91 THR A O 1
ATOM 650 N N . LEU A 1 92 ? 4.099 6.119 -16.639 1.00 86.69 92 LEU A N 1
ATOM 651 C CA . LEU A 1 92 ? 4.949 6.896 -17.542 1.00 86.69 92 LEU A CA 1
ATOM 652 C C . LEU A 1 92 ? 6.242 6.161 -17.907 1.00 86.69 92 LEU A C 1
ATOM 654 O O . LEU A 1 92 ? 6.711 6.284 -19.037 1.00 86.69 92 LEU A O 1
ATOM 658 N N . LYS A 1 93 ? 6.812 5.371 -16.988 1.00 83.81 93 LYS A N 1
ATOM 659 C CA . LYS A 1 93 ? 7.953 4.491 -17.292 1.00 83.81 93 LYS A CA 1
ATOM 660 C C . LYS A 1 93 ? 7.568 3.434 -18.331 1.00 83.81 93 LYS A C 1
ATOM 662 O O . LYS A 1 93 ? 8.314 3.232 -19.284 1.00 83.81 93 LYS A O 1
ATOM 667 N N . HIS A 1 94 ? 6.392 2.817 -18.203 1.00 83.00 94 HIS A N 1
ATOM 668 C CA . HIS A 1 94 ? 5.882 1.894 -19.222 1.00 83.00 94 HIS A CA 1
ATOM 669 C C . HIS A 1 94 ? 5.593 2.597 -20.554 1.00 83.00 94 HIS A C 1
ATOM 671 O O . HIS A 1 94 ? 5.988 2.094 -21.603 1.00 83.00 94 HIS A O 1
ATOM 677 N N . LEU A 1 95 ? 4.975 3.781 -20.524 1.00 87.94 95 LEU A N 1
ATOM 678 C CA . LEU A 1 95 ? 4.704 4.581 -21.719 1.00 87.94 95 LEU A CA 1
ATOM 679 C C . LEU A 1 95 ? 5.994 4.950 -22.459 1.00 87.94 95 LEU A C 1
ATOM 681 O O . LEU A 1 95 ? 6.038 4.859 -23.683 1.00 87.94 95 LEU A O 1
ATOM 685 N N . ALA A 1 96 ? 7.051 5.327 -21.735 1.00 89.38 96 ALA A N 1
ATOM 686 C CA . ALA A 1 96 ? 8.352 5.633 -22.324 1.00 89.38 96 ALA A CA 1
ATOM 687 C C . ALA A 1 96 ? 8.889 4.454 -23.147 1.00 89.38 96 ALA A C 1
ATOM 689 O O . ALA A 1 96 ? 9.289 4.648 -24.291 1.00 89.38 96 ALA A O 1
ATOM 690 N N . VAL A 1 97 ? 8.814 3.235 -22.603 1.00 88.25 97 VAL A N 1
ATOM 691 C CA . VAL A 1 97 ? 9.225 2.012 -23.310 1.00 88.25 97 VAL A CA 1
ATOM 692 C C . VAL A 1 97 ? 8.379 1.790 -24.566 1.00 88.25 97 VAL A C 1
ATOM 694 O O . VAL A 1 97 ? 8.928 1.578 -25.641 1.00 88.25 97 VAL A O 1
ATOM 697 N N . GLN A 1 98 ? 7.052 1.887 -24.452 1.00 90.75 98 GLN A N 1
ATOM 698 C CA . GLN A 1 98 ? 6.129 1.630 -25.569 1.00 90.75 98 GLN A CA 1
ATOM 699 C C . GLN A 1 98 ? 6.227 2.672 -26.693 1.00 90.75 98 GLN A C 1
ATOM 701 O O . GLN A 1 98 ? 5.979 2.365 -27.853 1.00 90.75 98 GLN A O 1
ATOM 706 N N . THR A 1 99 ? 6.598 3.907 -26.360 1.00 91.94 99 THR A N 1
ATOM 707 C CA . THR A 1 99 ? 6.702 5.023 -27.317 1.00 91.94 99 THR A CA 1
ATOM 708 C C . THR A 1 99 ? 8.124 5.258 -27.822 1.00 91.94 99 THR A C 1
ATOM 710 O O . THR A 1 99 ? 8.367 6.247 -28.510 1.00 91.94 99 THR A O 1
ATOM 713 N N . ASN A 1 100 ? 9.074 4.380 -27.476 1.00 91.81 100 ASN A N 1
ATOM 714 C CA . ASN A 1 100 ? 10.501 4.553 -27.764 1.00 91.81 100 ASN A CA 1
ATOM 715 C C . ASN A 1 100 ? 11.036 5.938 -27.330 1.00 91.81 100 ASN A C 1
ATOM 717 O O . ASN A 1 100 ? 11.842 6.578 -28.009 1.00 91.81 100 ASN A O 1
ATOM 721 N N . SER A 1 101 ? 10.539 6.421 -26.192 1.00 93.31 101 SER A N 1
ATOM 722 C CA . SER A 1 101 ? 10.921 7.681 -25.560 1.00 93.31 101 SER A CA 1
ATOM 723 C C . SER A 1 101 ? 11.641 7.404 -24.238 1.00 93.31 101 SER A C 1
ATOM 725 O O . SER A 1 101 ? 11.900 6.262 -23.865 1.00 93.31 101 SER A O 1
ATOM 727 N N . THR A 1 102 ? 11.991 8.453 -23.497 1.00 91.62 102 THR A N 1
ATOM 728 C CA . THR A 1 102 ? 12.573 8.310 -22.159 1.00 91.62 102 THR A CA 1
ATOM 729 C C . THR A 1 102 ? 11.632 8.880 -21.113 1.00 91.62 102 THR A C 1
ATOM 731 O O . THR A 1 102 ? 10.959 9.888 -21.342 1.00 91.62 102 THR A O 1
ATOM 734 N N . TYR A 1 103 ? 11.624 8.267 -19.928 1.00 88.88 103 TYR A N 1
ATOM 735 C CA . TYR A 1 103 ? 10.867 8.786 -18.789 1.00 88.88 103 TYR A CA 1
ATOM 736 C C . TYR A 1 103 ? 11.214 10.256 -18.512 1.00 88.88 103 TYR A C 1
ATOM 738 O O . TYR A 1 103 ? 10.317 11.060 -18.293 1.00 88.88 103 TYR A O 1
ATOM 746 N N . ALA A 1 104 ? 12.493 10.632 -18.625 1.00 90.69 104 ALA A N 1
ATOM 747 C CA . ALA A 1 104 ? 12.945 12.010 -18.448 1.00 90.69 104 ALA A CA 1
ATOM 748 C C . ALA A 1 104 ? 12.285 12.996 -19.432 1.00 90.69 104 ALA A C 1
ATOM 750 O O . ALA A 1 104 ? 11.865 14.073 -19.018 1.00 90.69 104 ALA A O 1
ATOM 751 N N . LYS A 1 105 ? 12.141 12.629 -20.714 1.00 92.19 105 LYS A N 1
ATOM 752 C CA . LYS A 1 105 ? 11.485 13.481 -21.725 1.00 92.19 105 LYS A CA 1
ATOM 753 C C . LYS A 1 105 ? 9.992 13.651 -21.446 1.00 92.19 105 LYS A C 1
ATOM 755 O O . LYS A 1 105 ? 9.469 14.763 -21.519 1.00 92.19 105 LYS A O 1
ATOM 760 N N . ILE A 1 106 ? 9.313 12.557 -21.101 1.00 91.31 106 ILE A N 1
ATOM 761 C CA . ILE A 1 106 ? 7.885 12.583 -20.762 1.00 91.31 106 ILE A CA 1
ATOM 762 C C . ILE A 1 106 ? 7.662 13.402 -19.485 1.00 91.31 106 ILE A C 1
ATOM 764 O O . ILE A 1 106 ? 6.809 14.287 -19.466 1.00 91.31 106 ILE A O 1
ATOM 768 N N . LYS A 1 107 ? 8.480 13.172 -18.451 1.00 89.06 107 LYS A N 1
ATOM 769 C CA . LYS A 1 107 ? 8.464 13.933 -17.199 1.00 89.06 107 LYS A CA 1
ATOM 770 C C . LYS A 1 107 ? 8.653 15.428 -17.451 1.00 89.06 107 LYS A C 1
ATOM 772 O O . LYS A 1 107 ? 7.831 16.205 -16.992 1.00 89.06 107 LYS A O 1
ATOM 777 N N . ALA A 1 108 ? 9.669 15.828 -18.218 1.00 91.12 108 ALA A N 1
ATOM 778 C CA . ALA A 1 108 ? 9.922 17.238 -18.519 1.00 91.12 108 ALA A CA 1
ATOM 779 C C . ALA A 1 108 ? 8.739 17.908 -19.242 1.00 91.12 108 ALA A C 1
ATOM 781 O O . ALA A 1 108 ? 8.397 19.053 -18.953 1.00 91.12 108 ALA A O 1
ATOM 782 N N . SER A 1 109 ? 8.077 17.177 -20.143 1.00 89.50 109 SER A N 1
ATOM 783 C CA . SER A 1 109 ? 6.887 17.671 -20.850 1.00 89.50 109 SER A CA 1
ATOM 784 C C . SER A 1 109 ? 5.716 17.907 -19.891 1.00 89.50 109 SER A C 1
ATOM 786 O O . SER A 1 109 ? 5.047 18.935 -19.968 1.00 89.50 109 SER A O 1
ATOM 788 N N . LEU A 1 110 ? 5.491 16.983 -18.954 1.00 90.19 110 LEU A N 1
ATOM 789 C CA . LEU A 1 110 ? 4.456 17.118 -17.927 1.00 90.19 110 LEU A CA 1
ATOM 790 C C . LEU A 1 110 ? 4.798 18.202 -16.902 1.00 90.19 110 LEU A C 1
ATOM 792 O O . LEU A 1 110 ? 3.919 18.969 -16.523 1.00 90.19 110 LEU A O 1
ATOM 796 N N . ASP A 1 111 ? 6.060 18.322 -16.496 1.00 89.44 111 ASP A N 1
ATOM 797 C CA . ASP A 1 111 ? 6.510 19.398 -15.612 1.00 89.44 111 ASP A CA 1
ATOM 798 C C . ASP A 1 111 ? 6.230 20.767 -16.248 1.00 89.44 111 ASP A C 1
ATOM 800 O O . ASP A 1 111 ? 5.735 21.662 -15.568 1.00 89.44 111 ASP A O 1
ATOM 804 N N . MET A 1 112 ? 6.454 20.921 -17.558 1.00 92.00 112 MET A N 1
ATOM 805 C CA . MET A 1 112 ? 6.088 22.139 -18.288 1.00 92.00 112 MET A CA 1
ATOM 806 C C . MET A 1 112 ? 4.567 22.365 -18.308 1.00 92.00 112 MET A C 1
ATOM 808 O O . MET A 1 112 ? 4.114 23.468 -18.024 1.00 92.00 112 MET A O 1
ATOM 812 N N . MET A 1 113 ? 3.768 21.338 -18.619 1.00 92.25 113 MET A N 1
ATOM 813 C CA . MET A 1 113 ? 2.303 21.464 -18.708 1.00 92.25 113 MET A CA 1
ATOM 814 C C . MET A 1 113 ? 1.635 21.758 -17.359 1.00 92.25 113 MET A C 1
ATOM 816 O O . MET A 1 113 ? 0.632 22.465 -17.305 1.00 92.25 113 MET A O 1
ATOM 820 N N . PHE A 1 114 ? 2.182 21.216 -16.271 1.00 88.88 114 PHE A N 1
ATOM 821 C CA . PHE A 1 114 ? 1.620 21.311 -14.923 1.00 88.88 114 PHE A CA 1
ATOM 822 C C . PHE A 1 114 ? 2.419 22.242 -13.998 1.00 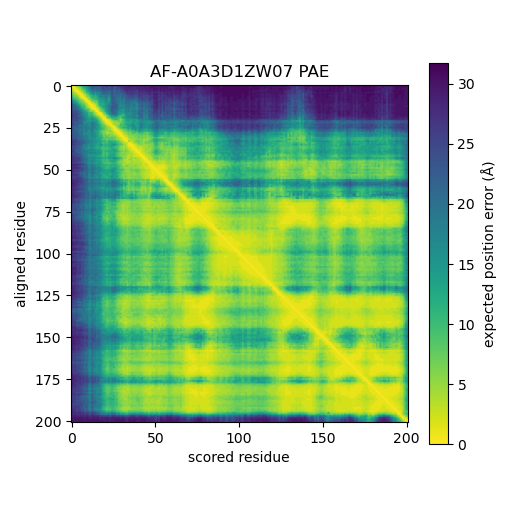88.88 114 PHE A C 1
ATOM 824 O O . PHE A 1 114 ? 2.249 22.181 -12.779 1.00 88.88 114 PHE A O 1
ATOM 831 N N . ASN A 1 115 ? 3.300 23.093 -14.537 1.00 89.38 115 ASN A N 1
ATOM 832 C CA . ASN A 1 115 ? 4.154 24.010 -13.767 1.00 89.38 115 ASN A CA 1
ATOM 833 C C . ASN A 1 115 ? 4.924 23.320 -12.618 1.00 89.38 115 ASN A C 1
ATOM 835 O O . ASN A 1 115 ? 5.035 23.855 -11.511 1.00 89.38 115 ASN A O 1
ATOM 839 N N . GLY A 1 116 ? 5.384 22.089 -12.847 1.00 81.94 116 GLY A N 1
ATOM 840 C CA . GLY A 1 116 ? 6.095 21.260 -11.869 1.00 81.94 116 GLY A CA 1
ATOM 841 C C . GLY A 1 116 ? 5.263 20.856 -10.647 1.00 81.94 116 GLY A C 1
ATOM 842 O O . GLY A 1 116 ? 5.819 20.406 -9.650 1.00 81.94 116 GLY A O 1
ATOM 843 N N . LYS A 1 117 ? 3.937 21.044 -10.678 1.00 79.69 117 LYS A N 1
ATOM 844 C CA . LYS A 1 117 ? 3.045 20.743 -9.545 1.00 79.69 117 LYS A CA 1
ATOM 845 C C . LYS A 1 117 ? 2.501 19.321 -9.557 1.00 79.69 117 LYS A C 1
ATOM 847 O O . LYS A 1 117 ? 2.039 18.846 -8.519 1.00 79.69 117 LYS A O 1
ATOM 852 N N . LEU A 1 118 ? 2.535 18.644 -10.703 1.00 79.19 118 LEU A N 1
ATOM 853 C CA . LEU A 1 118 ? 2.112 17.254 -10.794 1.00 79.19 118 LEU A CA 1
ATOM 854 C C . LEU A 1 118 ? 3.162 16.360 -10.125 1.00 79.19 118 LEU A C 1
ATOM 856 O O . LEU A 1 118 ? 4.294 16.263 -10.588 1.00 79.19 118 LEU A O 1
ATOM 860 N N . PHE A 1 119 ? 2.779 15.686 -9.041 1.00 77.69 119 PHE A N 1
ATOM 861 C CA . PHE A 1 119 ? 3.625 14.655 -8.450 1.00 77.69 119 PHE A CA 1
ATOM 862 C C . PHE A 1 119 ? 3.719 13.455 -9.402 1.00 77.69 119 PHE A C 1
ATOM 864 O O . PHE A 1 119 ? 2.690 12.930 -9.832 1.00 77.69 119 PHE A O 1
ATOM 871 N N . LEU A 1 120 ? 4.942 13.015 -9.709 1.00 76.75 120 LEU A N 1
ATOM 872 C CA . LEU A 1 120 ? 5.192 11.935 -10.666 1.00 76.75 120 LEU A CA 1
ATOM 873 C C . LEU A 1 120 ? 5.928 10.746 -10.057 1.00 76.75 120 LEU A C 1
ATOM 875 O O . LEU A 1 120 ? 5.489 9.625 -10.277 1.00 76.75 120 LEU A O 1
ATOM 879 N N . ASP A 1 121 ? 7.026 10.972 -9.334 1.00 73.38 121 ASP A N 1
ATOM 880 C CA . ASP A 1 121 ? 7.794 9.936 -8.637 1.00 73.38 121 ASP A CA 1
ATOM 881 C C . ASP A 1 121 ? 8.781 10.585 -7.652 1.00 73.38 121 ASP A C 1
ATOM 883 O O . ASP A 1 121 ? 9.302 11.662 -7.948 1.00 73.38 121 ASP A O 1
ATOM 887 N N . SER A 1 122 ? 9.064 9.923 -6.529 1.00 66.94 122 SER A N 1
ATOM 888 C CA . SER A 1 122 ? 10.114 10.296 -5.562 1.00 66.94 122 SER A CA 1
ATOM 889 C C . SER A 1 122 ? 11.363 9.412 -5.678 1.00 66.94 122 SER A C 1
ATOM 891 O O . SER A 1 122 ? 12.371 9.677 -5.031 1.00 66.94 122 SER A O 1
ATOM 893 N N . GLY A 1 123 ? 11.330 8.382 -6.535 1.00 66.81 123 GLY A N 1
ATOM 894 C CA . GLY A 1 123 ? 12.430 7.432 -6.726 1.00 66.81 123 GLY A CA 1
ATOM 895 C C . GLY A 1 123 ? 12.336 6.193 -5.832 1.00 66.81 123 GLY A C 1
ATOM 896 O O . GLY A 1 123 ? 12.985 5.190 -6.126 1.00 66.81 123 GLY A O 1
ATOM 897 N N . GLU A 1 124 ? 11.471 6.214 -4.817 1.00 72.44 124 GLU A N 1
ATOM 898 C CA . GLU A 1 124 ? 11.187 5.081 -3.935 1.00 72.44 124 GLU A CA 1
ATOM 899 C C . GLU A 1 124 ? 9.684 4.830 -3.842 1.00 72.44 124 GLU A C 1
ATOM 901 O O . GLU A 1 124 ? 8.882 5.761 -3.847 1.00 72.44 124 GLU A O 1
ATOM 906 N N . ASN A 1 125 ? 9.280 3.560 -3.750 1.00 76.88 125 ASN A N 1
ATOM 907 C CA . ASN A 1 125 ? 7.870 3.240 -3.580 1.00 76.88 125 ASN A CA 1
ATOM 908 C C . ASN A 1 125 ? 7.495 3.166 -2.101 1.00 76.88 125 ASN A C 1
ATOM 910 O O . ASN A 1 125 ? 8.134 2.443 -1.342 1.00 76.88 125 ASN A O 1
ATOM 914 N N . ARG A 1 126 ? 6.445 3.881 -1.700 1.00 82.00 126 ARG A N 1
ATOM 915 C CA . ARG A 1 126 ? 6.007 3.961 -0.303 1.00 82.00 126 ARG A CA 1
ATOM 916 C C . ARG A 1 126 ? 4.626 3.339 -0.059 1.00 82.00 126 ARG A C 1
ATOM 918 O O . ARG A 1 126 ? 3.912 3.739 0.856 1.00 82.00 126 ARG A O 1
ATOM 925 N N . SER A 1 127 ? 4.219 2.380 -0.894 1.00 86.81 127 SER A N 1
ATOM 926 C CA . SER A 1 127 ? 2.940 1.681 -0.712 1.00 86.81 127 SER A CA 1
ATOM 927 C C . SER A 1 127 ? 2.944 0.858 0.572 1.00 86.81 127 SER A C 1
ATOM 929 O O . SER A 1 127 ? 3.855 0.069 0.808 1.00 86.81 127 SER A O 1
ATOM 931 N N . LEU A 1 128 ? 1.882 0.992 1.357 1.00 88.31 128 LEU A N 1
ATOM 932 C CA . LEU A 1 128 ? 1.674 0.301 2.630 1.00 88.31 128 LEU A CA 1
ATOM 933 C C . LEU A 1 128 ? 0.274 -0.317 2.713 1.00 88.31 128 LEU A C 1
ATOM 935 O O . LEU A 1 128 ? -0.613 0.018 1.917 1.00 88.31 128 LEU A O 1
ATOM 939 N N . LEU A 1 129 ? 0.090 -1.226 3.666 1.00 91.56 129 LEU A N 1
ATOM 940 C CA . LEU A 1 129 ? -1.211 -1.776 4.035 1.00 91.56 129 LEU A CA 1
ATOM 941 C C . LEU A 1 129 ? -1.604 -1.214 5.398 1.00 91.56 129 LEU A C 1
ATOM 943 O O . LEU A 1 129 ? -0.858 -1.356 6.368 1.00 91.56 129 LEU A O 1
ATOM 947 N N . LEU A 1 130 ? -2.780 -0.601 5.471 1.00 89.75 130 LEU A N 1
ATOM 948 C CA . LEU A 1 130 ? -3.354 -0.092 6.713 1.00 89.75 130 LEU A CA 1
ATOM 949 C C . LEU A 1 130 ? -4.711 -0.739 6.977 1.00 89.75 130 LEU A C 1
ATOM 951 O O . LEU A 1 130 ? -5.305 -1.339 6.081 1.00 89.75 130 LEU A O 1
ATOM 955 N N . LYS A 1 131 ? -5.226 -0.583 8.191 1.00 91.50 131 LYS A N 1
ATOM 956 C CA . LYS A 1 131 ? -6.614 -0.891 8.526 1.00 91.50 131 LYS A CA 1
ATOM 9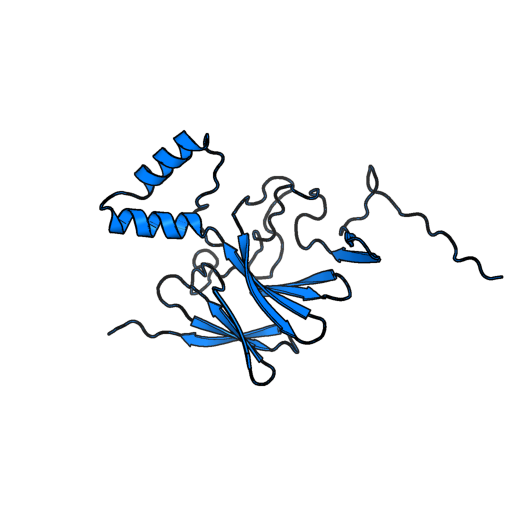57 C C . LYS A 1 131 ? -7.261 0.253 9.287 1.00 91.50 131 LYS A C 1
ATOM 959 O O . LYS A 1 131 ? -6.592 0.928 10.064 1.00 91.50 131 LYS A O 1
ATOM 964 N N . ILE A 1 132 ? -8.554 0.448 9.058 1.00 87.81 132 ILE A N 1
ATOM 965 C CA . ILE A 1 132 ? -9.392 1.475 9.678 1.00 87.81 132 ILE A CA 1
ATOM 966 C C . ILE A 1 132 ? -10.532 0.770 10.403 1.00 87.81 132 ILE A C 1
ATOM 968 O O . ILE A 1 132 ? -11.256 -0.015 9.791 1.00 87.81 132 ILE A O 1
ATOM 972 N N . ASN A 1 133 ? -10.711 1.040 11.688 1.00 86.69 133 ASN A N 1
ATOM 973 C CA . ASN A 1 133 ? -11.878 0.592 12.419 1.00 86.69 133 ASN A CA 1
ATOM 974 C C . ASN A 1 133 ? -13.070 1.437 11.963 1.00 86.69 133 ASN A C 1
ATOM 976 O O . ASN A 1 133 ? -13.075 2.658 12.094 1.00 86.69 133 ASN A O 1
ATOM 980 N N . THR A 1 134 ? -14.072 0.783 11.404 1.00 82.38 134 THR A N 1
ATOM 981 C CA . THR A 1 134 ? -15.262 1.405 10.820 1.00 82.38 134 THR A CA 1
ATOM 982 C C . THR A 1 134 ? -16.216 1.976 11.869 1.00 82.38 134 THR A C 1
ATOM 984 O O . THR A 1 134 ? -17.029 2.836 11.541 1.00 82.38 134 THR A O 1
ATOM 987 N N . VAL A 1 135 ? -16.093 1.544 13.128 1.00 78.94 135 VAL A N 1
ATOM 988 C CA . VAL A 1 135 ? -16.890 2.037 14.257 1.00 78.94 135 VAL A CA 1
ATOM 989 C C . VAL A 1 135 ? -16.169 3.174 14.971 1.00 78.94 135 VAL A C 1
ATOM 991 O O . VAL A 1 135 ? -16.762 4.217 15.226 1.00 78.94 135 VAL A O 1
ATOM 994 N N . THR A 1 136 ? -14.893 2.986 15.308 1.00 76.56 136 THR A N 1
ATOM 995 C CA . THR A 1 136 ? -14.145 3.940 16.138 1.00 76.56 136 THR A CA 1
ATOM 996 C C . THR A 1 136 ? -13.350 4.949 15.333 1.00 76.56 136 THR A C 1
ATOM 998 O O . THR A 1 136 ? -12.993 5.970 15.896 1.00 76.56 136 THR A O 1
ATOM 1001 N N . GLY A 1 137 ? -13.049 4.684 14.059 1.00 69.75 137 GLY A N 1
ATOM 1002 C CA . GLY A 1 137 ? -12.132 5.489 13.250 1.00 69.75 137 GLY A CA 1
ATOM 1003 C C . GLY A 1 137 ? -10.647 5.260 13.560 1.00 69.75 137 GLY A C 1
ATOM 1004 O O . GLY A 1 137 ? -9.799 5.942 12.983 1.00 69.75 137 GLY A O 1
ATOM 1005 N N . GLU A 1 138 ? -10.304 4.326 14.454 1.00 75.44 138 GLU A N 1
ATOM 1006 C CA . GLU A 1 138 ? -8.911 3.972 14.749 1.00 75.44 138 GLU A CA 1
ATOM 1007 C C . GLU A 1 138 ? -8.209 3.465 13.484 1.00 75.44 138 GLU A C 1
ATOM 1009 O O . GLU A 1 138 ? -8.747 2.616 12.779 1.00 75.44 138 GLU A O 1
ATOM 1014 N N . VAL A 1 139 ? -6.993 3.937 13.209 1.00 78.56 139 VAL A N 1
ATOM 1015 C CA . VAL A 1 139 ? -6.216 3.492 12.047 1.00 78.56 139 VAL A CA 1
ATOM 1016 C C . VAL A 1 139 ? -4.902 2.866 12.512 1.00 78.56 139 VAL A C 1
ATOM 1018 O O . VAL A 1 139 ? -4.242 3.396 13.405 1.00 78.56 139 VAL A O 1
ATOM 1021 N N . LYS A 1 140 ? -4.507 1.746 11.896 1.00 84.56 140 LYS A N 1
ATOM 1022 C CA . LYS A 1 140 ? -3.263 1.011 12.189 1.00 84.56 140 LYS A CA 1
ATOM 1023 C C . LYS A 1 140 ? -2.535 0.618 10.908 1.00 84.56 140 LYS A C 1
ATOM 1025 O O . LYS A 1 140 ? -3.177 0.298 9.910 1.00 84.56 140 LYS A O 1
ATOM 1030 N N . ILE A 1 141 ? -1.203 0.597 10.949 1.00 86.75 141 ILE A N 1
ATOM 1031 C CA . ILE A 1 141 ? -0.379 0.010 9.884 1.00 86.75 141 ILE A CA 1
ATOM 1032 C C . ILE A 1 141 ? -0.319 -1.503 10.103 1.00 86.75 141 ILE A C 1
ATOM 1034 O O . ILE A 1 141 ? -0.008 -1.957 11.198 1.00 86.75 141 ILE A O 1
ATOM 1038 N N . VAL A 1 142 ? -0.626 -2.263 9.053 1.00 91.12 142 VAL A N 1
ATOM 1039 C CA . VAL A 1 142 ? -0.557 -3.734 9.030 1.00 91.12 142 VAL A CA 1
ATOM 1040 C C . VAL A 1 142 ? 0.747 -4.177 8.376 1.00 91.12 142 VAL A C 1
ATOM 1042 O O . VAL A 1 142 ? 1.444 -5.046 8.885 1.00 91.12 142 VAL A O 1
ATOM 1045 N N . VAL A 1 143 ? 1.103 -3.549 7.251 1.00 89.25 143 VAL A N 1
ATOM 1046 C CA . VAL A 1 143 ? 2.384 -3.774 6.573 1.00 89.25 143 VAL A CA 1
ATOM 1047 C C . VAL A 1 143 ? 2.993 -2.420 6.219 1.00 89.25 143 VAL A C 1
ATOM 1049 O O . VAL A 1 143 ? 2.365 -1.674 5.457 1.00 89.25 143 VAL A O 1
ATOM 1052 N N . PRO A 1 144 ? 4.189 -2.087 6.742 1.00 85.25 144 PRO A N 1
ATOM 1053 C CA . PRO A 1 144 ? 4.882 -0.853 6.394 1.00 85.25 144 PRO A CA 1
ATOM 1054 C C . PRO A 1 144 ? 5.357 -0.893 4.930 1.00 85.25 144 PRO A C 1
ATOM 1056 O O . PRO A 1 144 ? 5.327 -1.950 4.292 1.00 85.25 144 PRO A O 1
ATOM 1059 N N . PRO A 1 145 ? 5.815 0.236 4.368 1.00 83.94 145 PRO A N 1
ATOM 1060 C CA . PRO A 1 145 ? 6.455 0.253 3.063 1.00 83.94 145 PRO A CA 1
ATOM 1061 C C . PRO A 1 145 ? 7.575 -0.784 2.954 1.00 83.94 145 PRO A C 1
ATOM 1063 O O . PRO A 1 145 ? 8.518 -0.798 3.743 1.00 83.94 145 PRO A O 1
ATOM 1066 N N . ILE A 1 146 ? 7.484 -1.652 1.946 1.00 77.50 146 ILE A N 1
ATOM 1067 C CA . ILE A 1 146 ? 8.523 -2.641 1.652 1.00 77.50 146 ILE A CA 1
ATOM 1068 C C . ILE A 1 146 ? 9.373 -2.101 0.506 1.00 77.50 146 ILE A C 1
ATOM 1070 O O . ILE A 1 146 ? 8.901 -1.986 -0.632 1.00 77.50 146 ILE A O 1
ATOM 1074 N N . GLN A 1 147 ? 10.627 -1.788 0.827 1.00 71.81 147 GLN A N 1
ATOM 1075 C CA . GLN A 1 147 ? 11.593 -1.203 -0.097 1.00 71.81 147 GLN A CA 1
ATOM 1076 C C . GLN A 1 147 ? 12.925 -1.939 -0.027 1.00 71.81 147 GLN A C 1
ATOM 1078 O O . GLN A 1 147 ? 13.394 -2.293 1.052 1.00 71.81 147 GLN A O 1
ATOM 1083 N N . LYS A 1 148 ? 13.596 -2.098 -1.170 1.00 71.50 148 LYS A N 1
ATOM 1084 C CA . LYS A 1 148 ? 14.952 -2.665 -1.216 1.00 71.50 148 LYS A CA 1
ATOM 1085 C C . LYS A 1 148 ? 15.989 -1.792 -0.515 1.00 71.50 148 LYS A C 1
ATOM 1087 O O . LYS A 1 148 ? 16.925 -2.319 0.078 1.00 71.50 148 LYS A O 1
ATOM 1092 N N . THR A 1 149 ? 15.822 -0.474 -0.573 1.00 63.34 149 THR A N 1
ATOM 1093 C CA . THR A 1 149 ? 16.752 0.508 0.004 1.00 63.34 149 THR A CA 1
ATOM 1094 C C . THR A 1 149 ? 16.774 0.486 1.533 1.00 63.34 149 THR A C 1
ATOM 1096 O O . THR A 1 149 ? 17.797 0.817 2.122 1.00 63.34 149 THR A O 1
ATOM 1099 N N . THR A 1 150 ? 15.705 0.005 2.175 1.00 60.09 150 THR A N 1
ATOM 1100 C CA . THR A 1 150 ? 15.591 -0.148 3.636 1.00 60.09 150 THR A CA 1
ATOM 1101 C C . THR A 1 150 ? 15.719 -1.605 4.102 1.00 60.09 150 THR A C 1
ATOM 1103 O O . THR A 1 150 ? 15.364 -1.939 5.230 1.00 60.09 150 THR A O 1
ATOM 1106 N N . GLY A 1 151 ? 16.251 -2.493 3.250 1.00 65.12 151 GLY A N 1
ATOM 1107 C CA . GLY A 1 151 ? 16.508 -3.903 3.580 1.00 65.12 151 GLY A CA 1
ATOM 1108 C C . GLY A 1 151 ? 15.372 -4.874 3.236 1.00 65.12 151 GLY A C 1
ATOM 1109 O O . GLY A 1 151 ? 15.484 -6.074 3.490 1.00 65.12 151 GLY A O 1
ATOM 1110 N N . GLY A 1 152 ? 14.290 -4.396 2.622 1.00 68.81 152 GLY A N 1
ATOM 1111 C CA . GLY A 1 152 ? 13.225 -5.232 2.078 1.00 68.81 152 GLY A CA 1
ATOM 1112 C C . GLY A 1 152 ? 13.668 -6.039 0.853 1.00 68.81 152 GLY A C 1
ATOM 1113 O O . GLY A 1 152 ? 14.582 -5.682 0.114 1.00 68.81 152 GLY A O 1
ATOM 1114 N N . LYS A 1 153 ? 12.990 -7.159 0.588 1.00 74.00 153 LYS A N 1
ATOM 1115 C CA . LYS A 1 153 ? 13.294 -7.993 -0.593 1.00 74.00 153 LYS A CA 1
ATOM 1116 C C . LYS A 1 153 ? 12.749 -7.406 -1.901 1.00 74.00 153 LYS A C 1
ATOM 1118 O O . LYS A 1 153 ? 13.266 -7.698 -2.980 1.00 74.00 153 LYS A O 1
ATOM 1123 N N . PHE A 1 154 ? 11.715 -6.573 -1.814 1.00 74.88 154 PHE A N 1
ATOM 1124 C CA . PHE A 1 154 ? 10.948 -6.068 -2.951 1.00 74.88 154 PHE A CA 1
ATOM 1125 C C . PHE A 1 154 ? 10.745 -4.557 -2.851 1.00 74.88 154 PHE A C 1
ATOM 1127 O O . PHE A 1 154 ? 10.835 -3.995 -1.769 1.00 74.88 154 PHE A O 1
ATOM 1134 N N . ASN A 1 155 ? 10.440 -3.924 -3.985 1.00 77.44 155 ASN A N 1
ATOM 1135 C CA . ASN A 1 155 ? 9.780 -2.621 -4.009 1.00 77.44 155 ASN A CA 1
ATOM 1136 C C . ASN A 1 155 ? 8.315 -2.882 -4.354 1.00 77.44 155 ASN A C 1
ATOM 1138 O O . ASN A 1 155 ? 8.026 -3.339 -5.465 1.00 77.44 155 ASN A O 1
ATOM 1142 N N . VAL A 1 156 ? 7.409 -2.666 -3.405 1.00 80.69 156 VAL A N 1
ATOM 1143 C CA . VAL A 1 156 ? 5.976 -2.912 -3.611 1.00 80.69 156 VAL A CA 1
ATOM 1144 C C . VAL A 1 156 ? 5.334 -1.648 -4.140 1.00 80.69 156 VAL A C 1
ATOM 1146 O O . VAL A 1 156 ? 5.270 -0.664 -3.422 1.00 80.69 156 VAL A O 1
ATOM 1149 N N . ASN A 1 157 ? 4.832 -1.684 -5.375 1.00 80.19 157 ASN A N 1
ATOM 1150 C CA . ASN A 1 157 ? 4.201 -0.528 -6.008 1.00 80.19 157 ASN A CA 1
ATOM 1151 C C . ASN A 1 157 ? 2.742 -0.309 -5.619 1.00 80.19 157 ASN A C 1
ATOM 1153 O O . ASN A 1 157 ? 2.167 0.723 -5.954 1.00 80.19 157 ASN A O 1
ATOM 1157 N N . GLY A 1 158 ? 2.135 -1.288 -4.960 1.00 88.44 158 GLY A N 1
ATOM 1158 C CA . GLY A 1 158 ? 0.800 -1.173 -4.406 1.00 88.44 158 GLY A CA 1
ATOM 1159 C C . GLY A 1 158 ? 0.076 -2.502 -4.344 1.00 88.44 158 GLY A C 1
ATOM 1160 O O . GLY A 1 158 ? 0.503 -3.495 -4.936 1.00 88.44 158 GLY A O 1
ATOM 1161 N N . TYR A 1 159 ?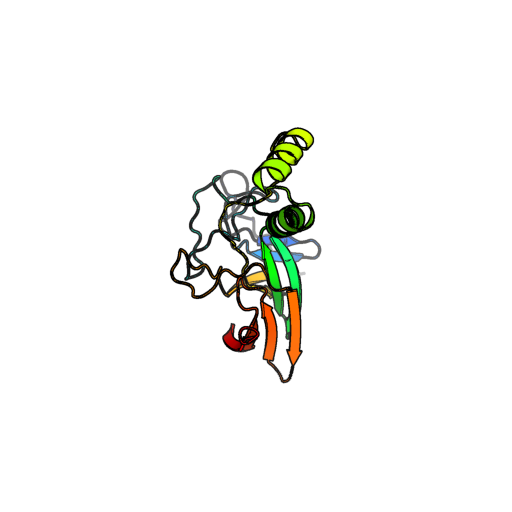 -1.051 -2.496 -3.652 1.00 92.00 159 TYR A N 1
ATOM 1162 C CA . TYR A 1 159 ? -1.914 -3.658 -3.481 1.00 92.00 159 TYR A CA 1
ATOM 1163 C C . TYR A 1 159 ? -3.125 -3.521 -4.406 1.00 92.00 159 TYR A C 1
ATOM 1165 O O . TYR A 1 159 ? -3.990 -2.673 -4.196 1.00 92.00 159 TYR A O 1
ATOM 1173 N N . ARG A 1 160 ? -3.155 -4.313 -5.481 1.00 90.56 160 ARG A N 1
ATOM 1174 C CA . ARG A 1 160 ? -4.046 -4.112 -6.638 1.00 90.56 160 ARG A CA 1
ATOM 1175 C C . ARG A 1 160 ? -5.441 -4.693 -6.470 1.00 90.56 160 ARG A C 1
ATOM 1177 O O . ARG A 1 160 ? -6.362 -4.234 -7.132 1.00 90.56 160 ARG A O 1
ATOM 1184 N N . ALA A 1 161 ? -5.571 -5.704 -5.627 1.00 93.81 161 ALA A N 1
ATOM 1185 C CA . ALA A 1 161 ? -6.824 -6.369 -5.315 1.00 93.81 161 ALA A CA 1
ATOM 1186 C C . ALA A 1 161 ? -6.733 -6.942 -3.902 1.00 93.81 161 ALA A C 1
ATOM 1188 O O . ALA A 1 161 ? -5.632 -7.259 -3.440 1.00 93.81 161 ALA A O 1
ATOM 1189 N N . ALA A 1 162 ? -7.886 -7.076 -3.255 1.00 97.12 162 ALA A N 1
ATOM 1190 C CA . ALA A 1 162 ? -8.018 -7.689 -1.947 1.00 97.12 162 ALA A CA 1
ATOM 1191 C C . ALA A 1 162 ? -9.233 -8.622 -1.935 1.00 97.12 162 ALA A C 1
ATOM 1193 O O . ALA A 1 162 ? -10.230 -8.331 -2.598 1.00 97.12 162 ALA A O 1
ATOM 1194 N N . ILE A 1 163 ? -9.149 -9.728 -1.201 1.00 97.81 163 ILE A N 1
ATOM 1195 C CA . ILE A 1 163 ? -10.261 -10.662 -1.002 1.00 97.81 163 ILE A CA 1
ATOM 1196 C C . ILE A 1 163 ? -10.161 -11.320 0.375 1.00 97.81 163 ILE A C 1
ATOM 1198 O O . ILE A 1 163 ? -9.060 -11.541 0.878 1.00 97.81 163 ILE A O 1
ATOM 1202 N N . GLU A 1 164 ? -11.304 -11.624 0.979 1.00 97.44 164 GLU A N 1
ATOM 1203 C CA . GLU A 1 164 ? -11.389 -12.502 2.146 1.00 97.44 164 GLU A CA 1
ATOM 1204 C C . GLU A 1 164 ? -11.638 -13.933 1.664 1.00 97.44 164 GLU A C 1
ATOM 1206 O O . GLU A 1 164 ? -12.449 -14.162 0.764 1.00 97.44 164 GLU A O 1
ATOM 1211 N N . PHE A 1 165 ? -10.899 -14.885 2.225 1.00 96.88 165 PHE A N 1
ATOM 1212 C CA . PHE A 1 165 ? -11.090 -16.300 1.954 1.00 96.88 165 PHE A CA 1
ATOM 1213 C C . PHE A 1 165 ? -10.683 -17.136 3.172 1.00 96.88 165 PHE A C 1
ATOM 1215 O O . PHE A 1 165 ? -9.544 -17.066 3.626 1.00 96.88 165 PHE A O 1
ATOM 1222 N N . HIS A 1 166 ? -11.606 -17.956 3.683 1.00 95.44 166 HIS A N 1
ATOM 1223 C CA . HIS A 1 166 ? -11.388 -18.826 4.848 1.00 95.44 166 HIS A CA 1
ATOM 1224 C C . HIS A 1 166 ? -10.815 -18.096 6.077 1.00 95.44 166 HIS A C 1
ATOM 1226 O O . HIS A 1 166 ? -9.826 -18.539 6.667 1.00 95.44 166 HIS A O 1
ATOM 1232 N N . ASP A 1 167 ? -11.438 -16.982 6.469 1.00 96.44 167 ASP A N 1
ATOM 1233 C CA . ASP A 1 167 ? -11.058 -16.167 7.632 1.00 96.44 167 ASP A CA 1
ATOM 1234 C C . ASP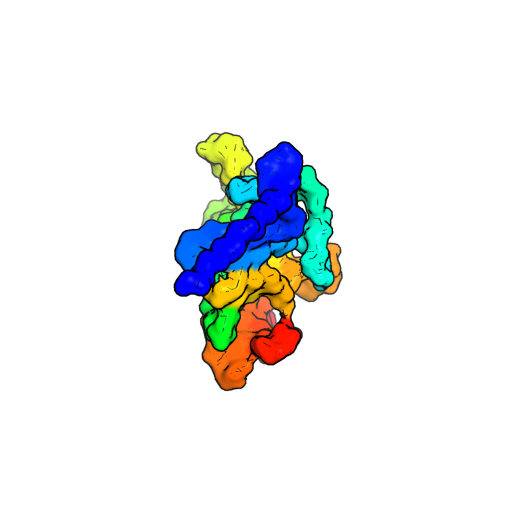 A 1 167 ? -9.651 -15.547 7.523 1.00 96.44 167 ASP A C 1
ATOM 1236 O O . ASP A 1 167 ? -9.027 -15.182 8.527 1.00 96.44 167 ASP A O 1
ATOM 1240 N N . LYS A 1 168 ? -9.128 -15.437 6.297 1.00 98.00 168 LYS A N 1
ATOM 1241 C CA . LYS A 1 168 ? -7.858 -14.786 5.961 1.00 98.00 168 LYS A CA 1
ATOM 1242 C C . LYS A 1 168 ? -8.072 -13.738 4.887 1.00 98.00 168 LYS A C 1
ATOM 1244 O O . LYS A 1 168 ? -8.972 -13.844 4.058 1.00 98.00 168 LYS A O 1
ATOM 1249 N N . LEU A 1 169 ? -7.215 -12.726 4.891 1.00 98.44 169 LEU A N 1
ATOM 1250 C CA . LEU A 1 169 ? -7.255 -11.648 3.912 1.00 98.44 169 LEU A CA 1
ATOM 1251 C C . LEU A 1 169 ? -6.092 -11.804 2.946 1.00 98.44 169 LEU A C 1
ATOM 1253 O O . LEU A 1 169 ? -4.956 -12.012 3.364 1.00 98.44 169 LEU A O 1
ATOM 1257 N N . TYR A 1 170 ? -6.361 -11.668 1.656 1.00 97.69 170 TYR A N 1
ATOM 1258 C CA . TYR A 1 170 ? -5.364 -11.825 0.609 1.00 97.69 170 TYR A CA 1
ATOM 1259 C C . TYR A 1 170 ? -5.241 -10.549 -0.202 1.00 97.69 170 TYR A C 1
ATOM 1261 O O . TYR A 1 170 ? -6.242 -10.041 -0.699 1.00 97.69 170 TYR A O 1
ATOM 1269 N N . PHE A 1 171 ? -4.015 -10.062 -0.383 1.00 96.81 171 PHE A N 1
ATOM 1270 C CA . PHE A 1 171 ? -3.714 -8.866 -1.164 1.00 96.81 171 PHE A CA 1
ATOM 1271 C C . PHE A 1 171 ? -2.764 -9.181 -2.316 1.00 96.81 171 PHE A C 1
ATOM 1273 O O . PHE A 1 171 ? -1.668 -9.708 -2.118 1.00 96.81 171 PHE A O 1
ATOM 1280 N N . ALA A 1 172 ? -3.158 -8.805 -3.532 1.00 94.56 172 ALA A N 1
ATOM 1281 C CA . ALA A 1 172 ? -2.313 -8.919 -4.716 1.00 94.56 172 ALA A CA 1
ATOM 1282 C C . ALA A 1 172 ? -1.309 -7.756 -4.758 1.00 94.56 172 ALA A C 1
ATOM 1284 O O . ALA A 1 172 ? -1.643 -6.645 -5.179 1.00 94.56 172 ALA A O 1
ATOM 1285 N N . ALA A 1 173 ? -0.075 -7.997 -4.321 1.00 91.69 173 ALA A N 1
ATOM 1286 C CA . ALA A 1 173 ? 0.984 -7.000 -4.289 1.00 91.69 173 ALA A CA 1
ATOM 1287 C C . ALA A 1 173 ? 1.686 -6.895 -5.652 1.00 91.69 173 ALA A C 1
ATOM 1289 O O . ALA A 1 173 ? 2.342 -7.827 -6.129 1.00 91.69 173 ALA A O 1
ATOM 1290 N N . ALA A 1 174 ? 1.592 -5.720 -6.273 1.00 86.81 174 ALA A N 1
ATOM 1291 C CA . ALA A 1 174 ? 2.342 -5.374 -7.472 1.00 86.81 174 ALA A CA 1
ATOM 1292 C C . ALA A 1 174 ? 3.782 -5.007 -7.094 1.00 86.81 174 ALA A C 1
ATOM 1294 O O . ALA A 1 174 ? 4.129 -3.835 -6.981 1.00 86.81 174 ALA A O 1
ATOM 1295 N N . ALA A 1 175 ? 4.622 -6.012 -6.878 1.00 80.88 175 ALA A N 1
ATOM 1296 C CA . ALA A 1 175 ? 6.038 -5.818 -6.600 1.00 80.88 175 ALA A CA 1
ATOM 1297 C C . ALA A 1 175 ? 6.881 -5.765 -7.881 1.00 80.88 175 ALA A C 1
ATOM 1299 O O . ALA A 1 175 ? 6.637 -6.500 -8.840 1.00 80.88 175 ALA A O 1
ATOM 1300 N N . GLN A 1 176 ? 7.906 -4.910 -7.892 1.00 73.31 176 GLN A N 1
ATOM 1301 C CA . GLN A 1 176 ? 8.845 -4.828 -9.007 1.00 73.31 176 GLN A CA 1
ATOM 1302 C C . GLN A 1 176 ? 9.613 -6.152 -9.162 1.00 73.31 176 GLN A C 1
ATOM 1304 O O . GLN A 1 176 ? 10.323 -6.584 -8.253 1.00 73.31 176 GLN A O 1
ATOM 1309 N N . GLY A 1 177 ? 9.495 -6.772 -10.337 1.00 71.25 177 GLY A N 1
ATOM 1310 C CA . GLY A 1 177 ? 10.194 -8.003 -10.718 1.00 71.25 177 GLY A CA 1
ATOM 1311 C C . GLY A 1 177 ? 9.381 -9.278 -10.497 1.00 71.25 177 GLY A C 1
ATOM 1312 O O . GLY A 1 177 ? 9.336 -10.112 -11.392 1.00 71.25 177 GLY A O 1
ATOM 1313 N N . ALA A 1 178 ? 8.710 -9.422 -9.354 1.00 81.94 178 ALA A N 1
ATOM 1314 C CA . ALA A 1 178 ? 7.933 -10.622 -9.046 1.00 81.94 178 ALA A CA 1
ATOM 1315 C C . ALA A 1 178 ? 6.709 -10.272 -8.183 1.00 81.94 178 ALA A C 1
ATOM 1317 O O . ALA A 1 178 ? 6.857 -10.168 -6.960 1.00 81.94 178 ALA A O 1
ATOM 1318 N N . PRO A 1 179 ? 5.521 -10.057 -8.783 1.00 87.56 179 PRO A N 1
ATOM 1319 C CA . PRO A 1 179 ? 4.300 -9.853 -8.016 1.00 87.56 179 PRO A CA 1
ATOM 1320 C C . PRO A 1 179 ? 4.006 -11.067 -7.131 1.00 87.56 179 PRO A C 1
ATOM 1322 O O . PRO A 1 179 ? 4.382 -12.205 -7.436 1.00 87.56 179 PRO A O 1
ATOM 1325 N N . TYR A 1 180 ? 3.331 -10.815 -6.018 1.00 91.06 180 TYR A N 1
ATOM 1326 C CA . TYR A 1 180 ? 3.058 -11.840 -5.022 1.00 91.06 180 TYR A CA 1
ATOM 1327 C C . TYR A 1 180 ? 1.687 -11.651 -4.376 1.00 91.06 180 TYR A C 1
ATOM 1329 O O . TYR A 1 180 ? 1.117 -10.560 -4.385 1.00 91.06 180 TYR A O 1
ATOM 1337 N N . LEU A 1 181 ? 1.160 -12.735 -3.818 1.00 94.12 181 LEU A N 1
ATOM 1338 C CA . LEU A 1 181 ? -0.034 -12.740 -2.990 1.00 94.12 181 LEU A CA 1
ATOM 1339 C C . LEU A 1 181 ? 0.394 -12.736 -1.524 1.00 94.12 181 LEU A C 1
ATOM 1341 O O . LEU A 1 181 ? 1.103 -13.639 -1.067 1.00 94.12 181 LEU A O 1
ATOM 1345 N N . LEU A 1 182 ? -0.021 -11.699 -0.810 1.00 95.19 182 LEU A N 1
ATOM 1346 C CA . LEU A 1 182 ? 0.173 -11.559 0.623 1.00 95.19 182 LEU A CA 1
ATOM 1347 C C . LEU A 1 182 ? -1.063 -12.094 1.343 1.00 95.19 182 LEU A C 1
ATOM 1349 O O . LEU A 1 182 ? -2.158 -11.623 1.063 1.00 95.19 182 LEU A O 1
ATOM 1353 N N . GLU A 1 183 ? -0.887 -13.026 2.270 1.00 97.12 183 GLU A N 1
ATOM 1354 C CA . GLU A 1 183 ? -1.908 -13.395 3.253 1.00 97.12 183 GLU A CA 1
ATOM 1355 C C . GLU A 1 183 ? -1.715 -12.549 4.515 1.00 97.12 183 GLU A C 1
ATOM 1357 O O . GLU A 1 183 ? -0.578 -12.341 4.948 1.00 97.12 183 GLU A O 1
ATOM 1362 N N . VAL A 1 184 ? -2.815 -12.091 5.103 1.00 97.88 184 VAL A N 1
ATOM 1363 C CA . VAL A 1 184 ? -2.887 -11.403 6.392 1.00 97.88 184 VAL A CA 1
ATOM 1364 C C . VAL A 1 184 ? -3.879 -12.152 7.277 1.00 97.88 184 VAL A C 1
ATOM 1366 O O . VAL A 1 184 ? -5.005 -12.435 6.855 1.00 97.88 184 VAL A O 1
ATOM 1369 N N . ASP A 1 185 ? -3.469 -12.464 8.504 1.00 97.44 185 ASP A N 1
ATOM 1370 C CA . ASP A 1 185 ? -4.348 -12.983 9.545 1.00 97.44 185 ASP A CA 1
ATOM 1371 C C . ASP A 1 185 ? -5.006 -11.811 10.288 1.00 97.44 185 ASP A C 1
ATOM 1373 O O . ASP A 1 185 ? -4.328 -11.098 11.024 1.00 97.44 185 ASP A O 1
ATOM 1377 N N . PRO A 1 186 ? -6.320 -11.574 10.138 1.00 96.25 186 PRO A N 1
ATOM 1378 C CA . PRO A 1 186 ? -6.968 -10.434 10.781 1.00 96.25 186 PRO A CA 1
ATOM 1379 C C . PRO A 1 186 ? -7.066 -10.561 12.312 1.00 96.25 186 PRO A C 1
ATOM 1381 O O . PRO A 1 186 ? -7.456 -9.601 12.976 1.00 96.25 186 PRO A O 1
ATOM 1384 N N . LYS A 1 187 ? -6.732 -11.725 12.893 1.00 94.81 187 LYS A N 1
ATOM 1385 C CA . LYS A 1 187 ? -6.742 -11.932 14.352 1.00 94.81 187 LYS A CA 1
ATOM 1386 C C . LYS A 1 187 ? -5.587 -11.223 15.054 1.00 94.81 187 LYS A C 1
ATOM 1388 O O . LYS A 1 187 ? -5.778 -10.718 16.157 1.00 94.81 187 LYS A O 1
ATOM 1393 N N . ASP A 1 188 ? -4.411 -11.209 14.434 1.00 94.12 188 ASP A N 1
ATOM 1394 C CA . ASP A 1 188 ? -3.177 -10.660 15.009 1.00 94.12 188 ASP A CA 1
ATOM 1395 C C . ASP A 1 188 ? -2.386 -9.762 14.042 1.00 94.12 188 ASP A C 1
ATOM 1397 O O . ASP A 1 188 ? -1.300 -9.299 14.383 1.00 94.12 188 ASP A O 1
ATOM 1401 N N . ASP A 1 189 ? -2.939 -9.493 12.856 1.00 93.12 189 ASP A N 1
ATOM 1402 C CA . ASP A 1 189 ? -2.339 -8.725 11.761 1.00 93.12 189 ASP A CA 1
ATOM 1403 C C . ASP A 1 189 ? -1.020 -9.305 11.218 1.00 93.12 189 ASP A C 1
ATOM 1405 O O . ASP A 1 189 ? -0.314 -8.643 10.451 1.00 93.12 189 ASP A O 1
ATOM 1409 N N . SER A 1 190 ? -0.681 -10.553 11.561 1.00 93.56 190 SER A N 1
ATOM 1410 C CA . SER A 1 190 ? 0.489 -11.221 10.996 1.00 93.56 190 SER A CA 1
ATOM 1411 C C . SER A 1 190 ? 0.320 -11.419 9.490 1.00 93.56 190 SER A C 1
ATOM 1413 O O . SER A 1 190 ? -0.779 -11.657 8.985 1.00 93.56 190 SER A O 1
ATOM 1415 N N . SER A 1 191 ? 1.417 -11.304 8.739 1.00 92.94 191 SER A N 1
ATOM 1416 C CA . SER A 1 191 ? 1.379 -11.415 7.282 1.00 92.94 191 SER A CA 1
ATOM 1417 C C . SER A 1 191 ? 2.516 -12.258 6.722 1.00 92.94 191 SER A C 1
ATOM 1419 O O . SER A 1 191 ? 3.613 -12.326 7.283 1.00 92.94 191 SER A O 1
ATOM 1421 N N . LYS A 1 192 ? 2.250 -12.930 5.599 1.00 93.25 192 LYS A N 1
ATOM 1422 C CA . LYS A 1 192 ? 3.239 -13.750 4.885 1.00 93.25 192 LYS A CA 1
ATOM 1423 C C . LYS A 1 192 ? 2.935 -13.813 3.393 1.00 93.25 192 LYS A C 1
ATOM 1425 O O . LYS A 1 192 ? 1.785 -13.753 2.965 1.00 93.25 192 LYS A O 1
ATOM 1430 N N . ILE A 1 193 ? 3.977 -13.982 2.588 1.00 92.38 193 ILE A N 1
ATOM 1431 C CA . ILE A 1 193 ? 3.827 -14.243 1.155 1.00 92.38 193 ILE A CA 1
ATOM 1432 C C . ILE A 1 193 ? 3.439 -15.715 0.976 1.00 92.38 193 ILE A C 1
ATOM 1434 O O . ILE A 1 193 ? 4.196 -16.595 1.380 1.00 92.38 193 ILE A O 1
ATOM 1438 N N . VAL A 1 194 ? 2.275 -15.977 0.378 1.00 94.31 194 VAL A N 1
ATOM 1439 C CA . VAL A 1 194 ? 1.746 -17.343 0.161 1.00 94.31 194 VAL A CA 1
ATOM 1440 C C . VAL A 1 194 ? 1.848 -17.808 -1.285 1.00 94.31 194 VAL A C 1
ATOM 1442 O O . VAL A 1 194 ? 1.832 -19.003 -1.561 1.00 94.31 194 VAL A O 1
ATOM 1445 N N . TYR A 1 195 ? 1.983 -16.866 -2.212 1.00 91.12 195 TYR A N 1
ATOM 1446 C CA . TYR A 1 195 ? 2.235 -17.150 -3.613 1.00 91.12 195 TYR A CA 1
ATOM 1447 C C . TYR A 1 195 ? 3.119 -16.057 -4.188 1.00 91.12 195 TYR A C 1
ATOM 1449 O O . TYR A 1 195 ? 2.915 -14.879 -3.915 1.00 91.12 195 TYR A O 1
ATOM 1457 N N . GLN A 1 196 ? 4.078 -16.435 -5.015 1.00 87.38 196 GLN A N 1
ATOM 1458 C CA . GLN A 1 196 ? 4.890 -15.507 -5.781 1.00 87.38 196 GLN A CA 1
ATOM 1459 C C . GLN A 1 196 ? 4.933 -16.044 -7.200 1.00 87.38 196 GLN A C 1
ATOM 1461 O O . GLN A 1 196 ? 5.221 -17.227 -7.390 1.00 87.38 196 GLN A O 1
ATOM 1466 N N . SER A 1 197 ? 4.632 -15.206 -8.194 1.00 73.31 197 SER A N 1
ATOM 1467 C CA 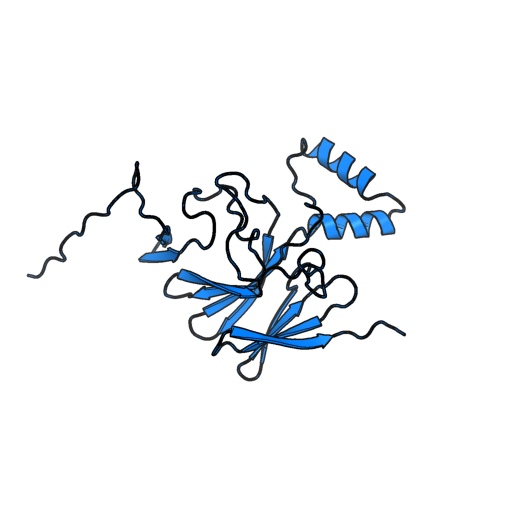. SER A 1 197 ? 4.815 -15.645 -9.573 1.00 73.31 197 SER A CA 1
ATOM 1468 C C . SER A 1 197 ? 6.307 -15.910 -9.770 1.00 73.31 197 SER A C 1
ATOM 1470 O O . SER A 1 197 ? 7.112 -14.975 -9.720 1.00 73.31 197 SER A O 1
ATOM 1472 N N . GLY A 1 198 ? 6.681 -17.179 -9.933 1.00 61.06 198 GLY A N 1
ATOM 1473 C CA . GLY A 1 198 ? 8.024 -17.552 -10.355 1.00 61.06 198 GLY A CA 1
ATOM 1474 C C . GLY A 1 198 ? 8.330 -16.856 -11.676 1.00 61.06 198 GLY A C 1
ATOM 1475 O O . GLY A 1 198 ? 7.449 -16.767 -12.534 1.00 61.06 198 GLY A O 1
ATOM 1476 N N . GLY A 1 199 ? 9.543 -16.308 -11.802 1.00 52.56 199 GLY A N 1
ATOM 1477 C CA . GLY A 1 199 ? 10.017 -15.719 -13.050 1.00 52.56 199 GLY A CA 1
ATOM 1478 C C . GLY A 1 199 ? 9.683 -16.650 -14.210 1.00 52.56 199 GLY A C 1
ATOM 1479 O O . GLY A 1 199 ? 9.892 -17.858 -14.110 1.00 52.56 199 GLY A O 1
ATOM 1480 N N . VAL A 1 200 ? 9.086 -16.093 -15.262 1.00 29.98 200 VAL A N 1
ATOM 1481 C CA . VAL A 1 200 ? 8.839 -16.836 -16.498 1.00 29.98 200 VAL A CA 1
ATOM 1482 C C . VAL A 1 200 ? 10.183 -17.430 -16.929 1.00 29.98 200 VAL A C 1
ATOM 1484 O O . VAL A 1 200 ? 11.174 -16.697 -16.958 1.00 29.98 200 VAL A O 1
ATOM 1487 N N . ALA A 1 201 ? 10.210 -18.749 -17.133 1.00 33.94 201 ALA A N 1
ATOM 1488 C CA . ALA A 1 201 ? 11.372 -19.479 -17.636 1.00 33.94 201 ALA A CA 1
ATOM 1489 C C . ALA A 1 201 ? 11.885 -18.891 -18.959 1.00 33.94 201 ALA A C 1
ATOM 1491 O O . ALA A 1 201 ? 11.045 -18.378 -19.736 1.00 33.94 201 ALA A O 1
#

pLDDT: mean 75.21, std 18.91, range [28.83, 98.44]

Mean predicted aligned error: 10.82 Å

Radius of gyration: 19.76 Å; Cα contacts (8 Å, |Δi|>4): 404; chains: 1; bounding box: 51×47×63 Å

Solvent-accessible surface area (backbone atoms only — not comparable to full-atom values): 11385 Å² total; per-residue (Å²): 143,83,79,84,79,87,79,84,83,68,48,38,106,86,55,51,56,85,52,38,58,44,77,44,86,95,83,32,38,29,43,50,85,34,54,52,82,55,57,90,92,47,62,44,21,76,56,36,40,39,88,86,59,46,76,73,59,58,96,89,66,33,60,75,66,53,65,41,83,53,18,57,40,74,56,88,62,32,37,36,36,24,19,26,24,34,62,61,34,56,50,44,46,52,47,14,62,76,67,78,53,47,48,68,60,55,48,52,53,47,32,64,77,46,74,64,67,67,82,42,72,84,90,67,46,39,16,33,32,32,33,33,29,75,74,56,31,46,54,47,80,60,38,50,42,36,27,53,91,81,75,34,95,36,38,28,42,18,22,67,39,46,44,77,56,94,88,29,37,39,33,39,32,45,25,67,93,49,36,31,35,34,38,32,37,78,89,78,50,50,71,46,79,79,44,62,58,70,76,82,127

Sequence (201 aa):
MLVPASVASAADSNGKAPGITVQQGAGYTATKISHPKNDTYATDGITDVDANGNATVGDGEADRGQNYSWSSVGYGDWMYVGTCYSAMGSTLKHLAVQTNSTYAKIKASLDMMFNGKLFLDSGENRSLLLKINTVTGEVKIVVPPIQKTTGGKFNVNGYRAAIEFHDKLYFAAAAQGAPYLLEVDPKDDSSKIVYQSGGVA